Protein AF-A0A1B6CU77-F1 (afdb_monomer_lite)

Secondary structure (DSSP, 8-state):
--S-HHHHHHHHHHHHHHHHHHHHHHHHHHHHHHHHHHTSTT-TT-SSHHHHHHHHHTS-GGG-HHHHHHHHHHTT--HHHHHHHHHHHHHHHHS-SS--HHHHHHHHHHHHHHHHHHTTTTS---S-------S----------HHHHHHHHHHTT-----HHHHHHHHHHHHIIIIIIHHH---GGGSTTGGGT----HHHHHHHHH--HHHHHHHHHH-THHHH--TT---SSTT---TTS-HHHHHHHHHHHS-SEEEHHHHHHHHHHHH-TTS-TT--TTTS-HHHHHHHHHHHHHHHHTTSEEE-SSSTTEEEE-S-----

InterPro domains:
  IPR020795 Origin recognition complex, subunit 3 [PTHR12748] (2-324)
  IPR040855 Origin recognition complex subunit 3, winged helix C-terminal [PF18137] (213-323)
  IPR045663 Origin recognition complex subunit 3, insertion domain [PF19675] (1-201)

Foldseek 3Di:
DVPDVVVVVVVVVVQVVVLVVLVVLLLLLLVLVLLLQCPFPPSLQDNDSVSVVCCLLVFQLVPDVSNVVSLVRLLVDDLVSVLVSLVVSLVSLVPDPDADPLSVVVSVVSVVLSVVSVCQPVPDPPDDPDDDDDDDDDDDPPDPDPVVVVVVVVVVPPPPQRPNSVSSVVVSCCCVPVRCRPRSHNSVVGPPSVVVDDDPCVVVCCVVVPDVVVVVCCCLQQVCVPVVDPQRDDPDSLDDALPDQLLSNLVSLLQVDDQKAQQVVSLLSSCCRNPVPDDSDDDPVRPDVVSVVSNVVSVVVCVVVVQWADDPPDPRIIGGPDHNDPD

pLDDT: mean 80.78, std 15.44, range [30.97, 97.69]

Sequence (327 aa):
LLSNNSYLKTVVEELISSLHDHLNRFYLLLRLLHVLVETLPHAPLGKQLRELYCEVMGGKIIENPKFKECFKLLNFLAKDELLDNLYKMLAILEDMDDVDEVTTEICGKLKILKDEVENVGLSGKAKHSLSPKKSPMKVNLNVKNRAELKEQLMTRSEKHLSKYEILRENVLKYIIEEIFEPHLIPVTEMPLNEVLLFDNLNTVKKHIVGSPRAALHMALNNPHLYLQCDCCDLSDPGQIMSTMPDICIVYKLHLESGALINMYDWLQSFVTIVSPNEDENIDPRQVDPKIQARFTRAVSELQFLGFVKSSKQKADHVARLTWGGNG

Radius of gyration: 36.5 Å; chains: 1; bounding box: 77×78×95 Å

Organism: NCBI:txid38151

Structure (mmCIF, N/CA/C/O backbone):
data_AF-A0A1B6CU77-F1
#
_entry.id   AF-A0A1B6CU77-F1
#
loop_
_atom_site.group_PDB
_atom_site.id
_atom_site.type_symbol
_atom_site.label_atom_id
_atom_site.label_alt_id
_atom_site.label_comp_id
_atom_site.label_asym_id
_atom_site.label_entity_id
_atom_site.label_seq_id
_atom_site.pdbx_PDB_ins_code
_atom_site.Cartn_x
_atom_site.Cartn_y
_atom_site.Cartn_z
_atom_site.occupancy
_atom_site.B_iso_or_equiv
_atom_site.auth_seq_id
_atom_site.auth_comp_id
_atom_site.auth_asym_id
_atom_site.auth_atom_id
_atom_site.pdbx_PDB_model_num
ATOM 1 N N . LEU A 1 1 ? 17.237 -19.089 24.131 1.00 65.94 1 LEU A N 1
ATOM 2 C CA . LEU A 1 1 ? 16.544 -18.849 22.845 1.00 65.94 1 LEU A CA 1
ATOM 3 C C . LEU A 1 1 ? 17.415 -19.227 21.650 1.00 65.94 1 LEU A C 1
ATOM 5 O O . LEU A 1 1 ? 17.050 -20.157 20.957 1.00 65.94 1 LEU A O 1
ATOM 9 N N . LEU A 1 2 ? 18.577 -18.598 21.441 1.00 78.62 2 LEU A N 1
ATOM 10 C CA . LEU A 1 2 ? 19.373 -18.795 20.212 1.00 78.62 2 LEU A CA 1
ATOM 11 C C . LEU A 1 2 ? 20.117 -20.144 20.097 1.00 78.62 2 LEU A C 1
ATOM 13 O O . LEU A 1 2 ? 20.441 -20.558 18.993 1.00 78.62 2 LEU A O 1
ATOM 17 N N . SER A 1 3 ? 20.407 -20.827 21.211 1.00 85.25 3 SER A N 1
ATOM 18 C CA . SER A 1 3 ? 21.273 -22.028 21.212 1.00 85.25 3 SER A CA 1
ATOM 19 C C . SER A 1 3 ? 20.552 -23.341 21.530 1.00 85.25 3 SER A C 1
ATOM 21 O O . SER A 1 3 ? 21.132 -24.408 21.364 1.00 85.25 3 SER A O 1
ATOM 23 N N . ASN A 1 4 ? 19.312 -23.282 22.026 1.00 90.69 4 ASN A N 1
ATOM 24 C CA . ASN A 1 4 ? 18.557 -24.461 22.447 1.00 90.69 4 ASN A CA 1
ATOM 25 C C . ASN A 1 4 ? 17.183 -24.486 21.768 1.00 90.69 4 ASN A C 1
ATOM 27 O O . ASN A 1 4 ? 16.284 -23.732 22.144 1.00 90.69 4 ASN A O 1
ATOM 31 N N . ASN A 1 5 ? 17.035 -25.386 20.797 1.00 89.44 5 ASN A N 1
ATOM 32 C CA . ASN A 1 5 ? 15.835 -25.506 19.973 1.00 89.44 5 ASN A CA 1
ATOM 33 C C . ASN A 1 5 ? 14.616 -26.025 20.747 1.00 89.44 5 ASN A C 1
ATOM 35 O O . ASN A 1 5 ? 13.499 -25.630 20.423 1.00 89.44 5 ASN A O 1
ATOM 39 N N . SER A 1 6 ? 14.791 -26.877 21.766 1.00 89.69 6 SER A N 1
ATOM 40 C CA . SER A 1 6 ? 13.645 -27.380 22.540 1.00 89.69 6 SER A CA 1
ATOM 41 C C . SER A 1 6 ? 13.022 -26.273 23.386 1.00 89.69 6 SER A C 1
ATOM 43 O O . SER A 1 6 ? 11.805 -26.128 23.394 1.00 89.69 6 SER A O 1
ATOM 45 N N . TYR A 1 7 ? 13.859 -25.435 24.003 1.00 90.50 7 TYR A N 1
ATOM 46 C CA . TYR A 1 7 ? 13.412 -24.242 24.723 1.00 90.50 7 TYR A CA 1
ATOM 47 C C . TYR A 1 7 ? 12.821 -23.178 23.787 1.00 90.50 7 TYR A C 1
ATOM 49 O O . TYR A 1 7 ? 11.880 -22.483 24.145 1.00 90.50 7 TYR A O 1
ATOM 57 N N . LEU A 1 8 ? 13.360 -23.028 22.572 1.00 91.19 8 LEU A N 1
ATOM 58 C CA . LEU A 1 8 ? 12.769 -22.125 21.585 1.00 91.19 8 LEU A CA 1
ATOM 59 C C . LEU A 1 8 ? 11.354 -22.573 21.202 1.00 91.19 8 LEU A C 1
ATOM 61 O O . LEU A 1 8 ? 10.466 -21.735 21.115 1.00 91.19 8 LEU A O 1
ATOM 65 N N . LYS A 1 9 ? 11.137 -23.879 21.008 1.00 90.69 9 LYS A N 1
ATOM 66 C CA . LYS A 1 9 ? 9.827 -24.416 20.629 1.00 90.69 9 LYS A CA 1
ATOM 67 C C . LYS A 1 9 ? 8.748 -24.094 21.666 1.00 90.69 9 LYS A C 1
ATOM 69 O O . LYS A 1 9 ? 7.685 -23.629 21.277 1.00 90.69 9 LYS A O 1
ATOM 74 N N . THR A 1 10 ? 9.038 -24.273 22.956 1.00 92.50 10 THR A N 1
ATOM 75 C CA . THR A 1 10 ? 8.077 -23.952 24.026 1.00 92.50 10 THR A CA 1
ATOM 76 C C . THR A 1 10 ? 7.747 -22.462 24.058 1.00 92.50 10 THR A C 1
ATOM 78 O O . THR A 1 10 ? 6.583 -22.094 24.139 1.00 92.50 10 THR A O 1
ATOM 81 N N . VAL A 1 11 ? 8.753 -21.593 23.900 1.00 91.19 11 VAL A N 1
ATOM 82 C CA . VAL A 1 11 ? 8.524 -20.138 23.857 1.00 91.19 11 VAL A CA 1
ATOM 83 C C . VAL A 1 11 ? 7.723 -19.732 22.617 1.00 91.19 11 VAL A C 1
ATOM 85 O O . VAL A 1 11 ? 6.864 -18.865 22.699 1.00 91.19 11 VAL A O 1
ATOM 88 N N . VAL A 1 12 ? 7.966 -20.353 21.461 1.00 91.31 12 VAL A N 1
ATOM 89 C CA . VAL A 1 12 ? 7.187 -20.082 20.242 1.00 91.31 12 VAL A CA 1
ATOM 90 C C . VAL A 1 12 ? 5.721 -20.494 20.418 1.00 91.31 12 VAL A C 1
ATOM 92 O O . VAL A 1 12 ? 4.846 -19.745 20.001 1.00 91.31 12 VAL A O 1
ATOM 95 N N . GLU A 1 13 ? 5.433 -21.628 21.062 1.00 91.44 13 GLU A N 1
ATOM 96 C CA . GLU A 1 13 ? 4.056 -22.054 21.371 1.00 91.44 13 GLU A CA 1
ATOM 97 C C . GLU A 1 13 ? 3.330 -21.052 22.293 1.00 91.44 13 GLU A C 1
ATOM 99 O O . GLU A 1 13 ? 2.172 -20.706 22.038 1.00 91.44 13 GLU A O 1
ATOM 104 N N . GLU A 1 14 ? 4.020 -20.518 23.307 1.00 91.75 14 GLU A N 1
ATOM 105 C CA . GLU A 1 14 ? 3.488 -19.465 24.187 1.00 91.75 14 GLU A CA 1
ATOM 106 C C . GLU A 1 14 ? 3.237 -18.150 23.430 1.00 91.75 14 GLU A C 1
ATOM 108 O O . GLU A 1 14 ? 2.169 -17.547 23.555 1.00 91.75 14 GLU A O 1
ATOM 113 N N . LEU A 1 15 ? 4.192 -17.715 22.600 1.00 91.44 15 LEU A N 1
ATOM 114 C CA . LEU A 1 15 ? 4.074 -16.480 21.818 1.00 91.44 15 LEU A CA 1
ATOM 115 C C . LEU A 1 15 ? 2.971 -16.565 20.758 1.00 91.44 15 LEU A C 1
ATOM 117 O O . LEU A 1 15 ? 2.254 -15.589 20.553 1.00 91.44 15 LEU A O 1
ATOM 121 N N . ILE A 1 16 ? 2.810 -17.717 20.101 1.00 90.31 16 ILE A N 1
ATOM 122 C CA . ILE A 1 16 ? 1.752 -17.927 19.108 1.00 90.31 16 ILE A CA 1
ATOM 123 C C . ILE A 1 16 ? 0.378 -17.918 19.778 1.00 90.31 16 ILE A C 1
ATOM 125 O O . ILE A 1 16 ? -0.532 -17.292 19.239 1.00 90.31 16 ILE A O 1
ATOM 129 N N . SER A 1 17 ? 0.216 -18.570 20.932 1.00 89.69 17 SER A N 1
ATOM 130 C CA . SER A 1 17 ? -1.052 -18.526 21.678 1.00 89.69 17 SER A CA 1
ATOM 131 C C . SER A 1 17 ? -1.405 -17.083 22.057 1.00 89.69 17 SER A C 1
ATOM 133 O O . SER A 1 17 ? -2.459 -16.588 21.673 1.00 89.69 17 SER A O 1
ATOM 135 N N . SER A 1 18 ? -0.449 -16.350 22.643 1.00 89.25 18 SER A N 1
ATOM 136 C CA . SER A 1 18 ? -0.608 -14.928 22.987 1.00 89.25 18 SER A CA 1
ATOM 137 C C . SER A 1 18 ? -0.958 -14.044 21.778 1.00 89.25 18 SER A C 1
ATOM 139 O O . SER A 1 18 ? -1.770 -13.122 21.883 1.00 89.25 18 SER A O 1
ATOM 141 N N . LEU A 1 19 ? -0.387 -14.334 20.604 1.00 89.44 19 LEU A N 1
ATOM 142 C CA . LEU A 1 19 ? -0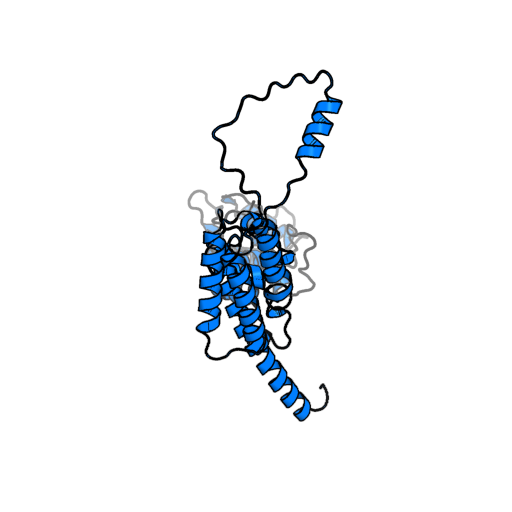.697 -13.628 19.361 1.00 89.44 19 LEU A CA 1
ATOM 143 C C . LEU A 1 19 ? -2.138 -13.884 18.886 1.00 89.44 19 LEU A C 1
ATOM 145 O O . LEU A 1 19 ? -2.797 -12.946 18.436 1.00 89.44 19 LEU A O 1
ATOM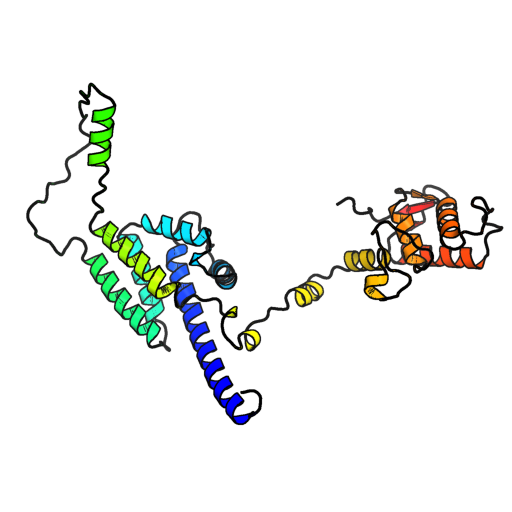 149 N N . HIS A 1 20 ? -2.637 -15.118 18.990 1.00 88.62 20 HIS A N 1
ATOM 150 C CA . HIS A 1 20 ? -4.027 -15.442 18.645 1.00 88.62 20 HIS A CA 1
ATOM 151 C C . HIS A 1 20 ? -5.013 -14.772 19.609 1.00 88.62 20 HIS A C 1
ATOM 153 O O . HIS A 1 20 ? -5.981 -14.161 19.153 1.00 88.62 20 HIS A O 1
ATOM 159 N N . ASP A 1 21 ? -4.724 -14.790 20.911 1.00 87.12 21 ASP A N 1
ATOM 160 C CA . ASP A 1 21 ? -5.543 -14.120 21.929 1.00 87.12 21 ASP A CA 1
ATOM 161 C C . ASP A 1 21 ? -5.564 -12.600 21.699 1.00 87.12 21 ASP A C 1
ATOM 163 O O . ASP A 1 21 ? -6.602 -11.939 21.767 1.00 87.12 21 ASP A O 1
ATOM 167 N N . HIS A 1 22 ? -4.413 -12.010 21.351 1.00 87.88 22 HIS A N 1
ATOM 168 C CA . HIS A 1 22 ? -4.340 -10.601 20.954 1.00 87.88 22 HIS A CA 1
ATOM 169 C C . HIS A 1 22 ? -5.155 -10.306 19.696 1.00 87.88 22 HIS A C 1
ATOM 171 O O . HIS A 1 22 ? -5.864 -9.306 19.663 1.00 87.88 22 HIS A O 1
ATOM 177 N N . LEU A 1 23 ? -5.114 -11.165 18.675 1.00 88.12 23 LEU A N 1
ATOM 178 C CA . LEU A 1 23 ? -5.907 -10.987 17.456 1.00 88.12 23 LEU A CA 1
ATOM 179 C C . LEU A 1 23 ? -7.413 -11.048 17.721 1.00 88.12 23 LEU A C 1
ATOM 181 O O . LEU A 1 23 ? -8.157 -10.200 17.223 1.00 88.12 23 LEU A O 1
ATOM 185 N N . ASN A 1 24 ? -7.866 -12.009 18.525 1.00 86.38 24 ASN A N 1
ATOM 186 C CA . ASN A 1 24 ? -9.273 -12.131 18.903 1.00 86.38 24 ASN A CA 1
ATOM 187 C C . ASN A 1 24 ? -9.750 -10.880 19.652 1.00 86.38 24 ASN A C 1
ATOM 189 O O . ASN A 1 24 ? -10.761 -10.276 19.273 1.00 86.38 24 ASN A O 1
ATOM 193 N N . ARG A 1 25 ? -8.969 -10.420 20.639 1.00 86.50 25 ARG A N 1
ATOM 194 C CA . ARG A 1 25 ? -9.227 -9.158 21.349 1.00 86.50 25 ARG A CA 1
ATOM 195 C C . ARG A 1 25 ? -9.206 -7.957 20.412 1.00 86.50 25 ARG A C 1
ATOM 197 O O . ARG A 1 25 ? -10.099 -7.119 20.475 1.00 86.50 25 ARG A O 1
ATOM 204 N N . PHE A 1 26 ? -8.245 -7.884 19.502 1.00 88.62 26 PHE A N 1
ATOM 205 C CA . PHE A 1 26 ? -8.132 -6.798 18.536 1.00 88.62 26 PHE A CA 1
ATOM 206 C C . PHE A 1 26 ? -9.394 -6.675 17.669 1.00 88.62 26 PHE A C 1
ATOM 208 O O . PHE A 1 26 ? -9.952 -5.584 17.542 1.00 88.62 26 PHE A O 1
ATOM 215 N N . TYR A 1 27 ? -9.900 -7.781 17.112 1.00 88.19 27 TYR A N 1
ATOM 216 C CA . TYR A 1 27 ? -11.124 -7.761 16.302 1.00 88.19 27 TYR A CA 1
ATOM 217 C C . TYR A 1 27 ? -12.373 -7.417 17.115 1.00 88.19 27 TYR A C 1
ATOM 219 O O . TYR A 1 27 ? -13.243 -6.698 16.617 1.00 88.19 27 TYR A O 1
ATOM 227 N N . LEU A 1 28 ? -12.460 -7.895 18.357 1.00 86.81 28 LEU A N 1
ATOM 228 C CA . LEU A 1 28 ? -13.530 -7.537 19.285 1.00 86.81 28 LEU A CA 1
ATOM 229 C C . LEU A 1 28 ? -13.545 -6.023 19.538 1.00 86.81 28 LEU A C 1
ATOM 231 O O . LEU A 1 28 ? -14.555 -5.358 19.314 1.00 86.81 28 LEU A O 1
ATOM 235 N N . LEU A 1 29 ? -12.406 -5.460 19.934 1.00 87.12 29 LEU A N 1
ATOM 236 C CA . LEU A 1 29 ? -12.266 -4.035 20.225 1.00 87.12 29 LEU A CA 1
ATOM 237 C C . LEU A 1 29 ? -12.485 -3.160 18.991 1.00 87.12 29 LEU A C 1
ATOM 239 O O . LEU A 1 29 ? -13.060 -2.078 19.097 1.00 87.12 29 LEU A O 1
ATOM 243 N N . LEU A 1 30 ? -12.103 -3.642 17.809 1.00 89.06 30 LEU A N 1
ATOM 244 C CA . LEU A 1 30 ? -12.392 -2.961 16.554 1.00 89.06 30 LEU A CA 1
ATOM 245 C C . LEU A 1 30 ? -13.902 -2.882 16.279 1.00 89.06 30 LEU A C 1
ATOM 247 O O . LEU A 1 30 ? -14.382 -1.847 15.816 1.00 89.06 30 LEU A O 1
ATOM 251 N N . ARG A 1 31 ? -14.667 -3.939 16.591 1.00 88.12 31 ARG A N 1
ATOM 252 C CA . ARG A 1 31 ? -16.139 -3.911 16.506 1.00 88.12 31 ARG A CA 1
ATOM 253 C C . ARG A 1 31 ? -16.737 -2.935 17.516 1.00 88.12 31 ARG A C 1
ATOM 255 O O . ARG A 1 31 ? -17.637 -2.180 17.161 1.00 88.12 31 ARG A O 1
ATOM 262 N N . LEU A 1 32 ? -16.207 -2.894 18.739 1.00 87.06 32 LEU A N 1
ATOM 263 C CA . LEU A 1 32 ? -16.629 -1.921 19.752 1.00 87.06 32 LEU A CA 1
ATOM 264 C C . LEU A 1 32 ? -16.375 -0.477 19.299 1.00 87.06 32 LEU A C 1
ATOM 266 O O . LEU A 1 32 ? -17.247 0.381 19.431 1.00 87.06 32 LEU A O 1
ATOM 270 N N . LEU A 1 33 ? -15.201 -0.208 18.722 1.00 87.75 33 LEU A N 1
ATOM 271 C CA . LEU A 1 33 ? -14.878 1.100 18.159 1.00 87.75 33 LEU A CA 1
ATOM 272 C C . LEU A 1 33 ? -15.806 1.452 16.989 1.00 87.75 33 LEU A C 1
ATOM 274 O O . LEU A 1 33 ? -16.246 2.595 16.879 1.00 87.75 33 LEU A O 1
ATOM 278 N N . HIS A 1 34 ? -16.136 0.479 16.136 1.00 89.62 34 HIS A N 1
ATOM 279 C CA . HIS A 1 34 ? -17.058 0.679 15.018 1.00 89.62 34 HIS A CA 1
ATOM 280 C C . HIS A 1 34 ? -18.452 1.107 15.490 1.00 89.62 34 HIS A C 1
ATOM 282 O O . HIS A 1 34 ? -18.962 2.092 14.965 1.00 89.62 34 HIS A O 1
ATOM 288 N N . VAL A 1 35 ? -19.005 0.491 16.542 1.00 87.31 35 VAL A N 1
ATOM 289 C CA . VAL A 1 35 ? -20.294 0.906 17.140 1.00 87.31 35 VAL A CA 1
ATOM 290 C C . VAL A 1 35 ? -20.278 2.374 17.575 1.00 87.31 35 VAL A C 1
ATOM 292 O O . VAL A 1 35 ? -21.235 3.109 17.324 1.00 87.31 35 VAL A O 1
ATOM 295 N N . LEU A 1 36 ? -19.185 2.826 18.197 1.00 83.62 36 LEU A N 1
ATOM 296 C CA . LEU A 1 36 ? -19.053 4.214 18.648 1.00 83.62 36 LEU A CA 1
ATOM 297 C C . LEU A 1 36 ? -18.917 5.203 17.486 1.00 83.62 36 LEU A C 1
ATOM 299 O O . LEU A 1 36 ? -19.397 6.330 17.577 1.00 83.62 36 LEU A O 1
ATOM 303 N N . VAL A 1 37 ? -18.242 4.810 16.407 1.00 85.69 37 VAL A N 1
ATOM 304 C CA . VAL A 1 37 ? -17.885 5.710 15.301 1.00 85.69 37 VAL A CA 1
ATOM 305 C C . VAL A 1 37 ? -18.938 5.727 14.190 1.00 85.69 37 VAL A C 1
ATOM 307 O O . VAL A 1 37 ? -19.109 6.756 13.539 1.00 85.69 37 VAL A O 1
ATOM 310 N N . GLU A 1 38 ? -19.672 4.635 13.971 1.00 84.00 38 GLU A N 1
ATOM 311 C CA . GLU A 1 38 ? -20.644 4.502 12.876 1.00 84.00 38 GLU A CA 1
ATOM 312 C C . GLU A 1 38 ? -21.767 5.547 12.949 1.00 84.00 38 GLU A C 1
ATOM 314 O O . GLU A 1 38 ? -22.227 6.051 11.922 1.00 84.00 38 GLU A O 1
ATOM 319 N N . THR A 1 39 ? -22.180 5.901 14.165 1.00 78.75 39 THR A N 1
ATOM 320 C CA . THR A 1 39 ? -23.264 6.859 14.424 1.00 78.75 39 THR A CA 1
ATOM 321 C C . THR A 1 39 ? -22.819 8.321 14.316 1.00 78.75 39 THR A C 1
ATOM 323 O O . THR A 1 39 ? -23.662 9.221 14.308 1.00 78.75 39 THR A O 1
ATOM 326 N N . LEU A 1 40 ? -21.512 8.587 14.190 1.00 82.19 40 LEU A N 1
ATOM 327 C CA . LEU A 1 40 ? -20.976 9.945 14.175 1.00 82.19 40 LEU A CA 1
ATOM 328 C C . LEU A 1 40 ? -21.190 10.656 12.826 1.00 82.19 40 LEU A C 1
ATOM 330 O O . LEU A 1 40 ? -21.008 10.070 11.751 1.00 82.19 40 LEU A O 1
ATOM 334 N N . PRO A 1 41 ? -21.494 11.968 12.849 1.00 74.81 41 PRO A N 1
ATOM 335 C CA . PRO A 1 41 ? -21.569 12.765 11.633 1.00 74.81 41 PRO A CA 1
ATOM 336 C C . PRO A 1 41 ? -20.191 12.841 10.961 1.00 74.81 41 PRO A C 1
ATOM 338 O O . PRO A 1 41 ? -19.161 12.920 11.625 1.00 74.81 41 PRO A O 1
ATOM 341 N N . HIS A 1 42 ? -20.174 12.825 9.627 1.00 74.75 42 HIS A N 1
ATOM 342 C CA . HIS A 1 42 ? -18.970 12.870 8.776 1.00 74.75 42 HIS A CA 1
ATOM 343 C C . HIS A 1 42 ? -18.002 11.676 8.859 1.00 74.75 42 HIS A C 1
ATOM 345 O O . HIS A 1 42 ? -17.129 11.598 8.000 1.00 74.75 42 HIS A O 1
ATOM 351 N N . ALA A 1 43 ? -18.188 10.734 9.794 1.00 79.06 43 ALA A N 1
ATOM 352 C CA . ALA A 1 43 ? -17.431 9.481 9.922 1.00 79.06 43 ALA A CA 1
ATOM 353 C C . ALA A 1 43 ? -15.912 9.620 9.629 1.00 79.06 43 ALA A C 1
ATOM 355 O O . ALA A 1 43 ? -15.422 9.038 8.658 1.00 79.06 43 ALA A O 1
ATOM 356 N N . PRO A 1 44 ? -15.144 10.388 10.434 1.00 78.25 44 PRO A N 1
ATOM 357 C CA . PRO A 1 44 ? -13.762 10.735 10.086 1.00 78.25 44 PRO A CA 1
ATOM 358 C C . PRO A 1 44 ? -12.795 9.538 10.060 1.00 78.25 44 PRO A C 1
ATOM 360 O O . PRO A 1 44 ? -11.792 9.586 9.351 1.00 78.25 44 PRO A O 1
ATOM 363 N N . LEU A 1 45 ? -13.104 8.456 10.784 1.00 80.06 45 LEU A N 1
ATOM 364 C CA . LEU A 1 45 ? -12.376 7.174 10.761 1.00 80.06 45 LEU A CA 1
ATOM 365 C C . LEU A 1 45 ? -12.930 6.163 9.737 1.00 80.06 45 LEU A C 1
ATOM 367 O O . LEU A 1 45 ? -12.422 5.048 9.635 1.00 80.06 45 LEU A O 1
ATOM 371 N N . GLY A 1 46 ? -13.953 6.548 8.975 1.00 81.25 46 GLY A N 1
ATOM 372 C CA . GLY A 1 46 ? -14.655 5.673 8.044 1.00 81.25 46 GLY A CA 1
ATOM 373 C C . GLY A 1 46 ? -15.965 5.118 8.601 1.00 81.25 46 GLY A C 1
ATOM 374 O O . GLY A 1 46 ? -16.237 5.162 9.800 1.00 81.25 46 GLY A O 1
ATOM 375 N N . LYS A 1 47 ? -16.808 4.613 7.697 1.00 81.88 47 LYS A N 1
ATOM 376 C CA . LYS A 1 47 ? -18.097 3.978 8.032 1.00 81.88 47 LYS A CA 1
ATOM 377 C C . LYS A 1 47 ? -17.990 2.464 8.110 1.00 81.88 47 LYS A C 1
ATOM 379 O O . LYS A 1 47 ? -18.823 1.813 8.731 1.00 81.88 47 LYS A O 1
ATOM 384 N N . GLN A 1 48 ? -17.011 1.896 7.415 1.00 88.00 48 GLN A N 1
ATOM 385 C CA . GLN A 1 48 ? -16.885 0.455 7.262 1.00 88.00 48 GLN A CA 1
ATOM 386 C C . GLN A 1 48 ? -15.801 -0.088 8.182 1.00 88.00 48 GLN A C 1
ATOM 388 O O . GLN A 1 48 ? -14.735 0.508 8.305 1.00 88.00 48 GLN A O 1
ATOM 393 N N . LEU A 1 49 ? -16.021 -1.285 8.732 1.00 87.62 49 LEU A N 1
ATOM 394 C CA . LEU A 1 49 ? -15.058 -1.957 9.610 1.00 87.62 49 LEU A CA 1
ATOM 395 C C . LEU A 1 49 ? -13.654 -2.073 8.984 1.00 87.62 49 LEU A C 1
ATOM 397 O O . LEU A 1 49 ? -12.656 -1.956 9.685 1.00 87.62 49 LEU A O 1
ATOM 401 N N . ARG A 1 50 ? -13.566 -2.247 7.656 1.00 90.06 50 ARG A N 1
ATOM 402 C CA . ARG A 1 50 ? -12.285 -2.315 6.929 1.00 90.06 50 ARG A CA 1
ATOM 403 C C . ARG A 1 50 ? -11.501 -1.000 6.933 1.00 90.06 50 ARG A C 1
ATOM 405 O O . ARG A 1 50 ? -10.280 -1.033 6.919 1.00 90.06 50 ARG A O 1
ATOM 412 N N . GLU A 1 51 ? -12.191 0.138 6.929 1.00 89.38 51 GLU A N 1
ATOM 413 C CA . GLU A 1 51 ? -11.553 1.460 6.944 1.00 89.38 51 GLU A CA 1
ATOM 414 C C . GLU A 1 51 ? -10.942 1.703 8.322 1.00 89.38 51 GLU A C 1
ATOM 416 O O . GLU A 1 51 ? -9.765 2.044 8.415 1.00 89.38 51 GLU A O 1
ATOM 421 N N . LEU A 1 52 ? -11.701 1.385 9.380 1.00 87.94 52 LEU A N 1
ATOM 422 C CA . LEU A 1 52 ? -11.187 1.399 10.745 1.00 87.94 52 LEU A CA 1
ATOM 423 C C . LEU A 1 52 ? -10.009 0.432 10.890 1.00 87.94 52 LEU A C 1
ATOM 425 O O . LEU A 1 52 ? -8.978 0.827 11.414 1.00 87.94 52 LEU A O 1
ATOM 429 N N . TYR A 1 53 ? -10.117 -0.799 10.378 1.00 90.12 53 TYR A N 1
ATOM 430 C CA . TYR A 1 53 ? -9.018 -1.770 10.416 1.00 90.12 53 TYR A CA 1
ATOM 431 C C . TYR A 1 53 ? -7.724 -1.190 9.828 1.00 90.12 53 TYR A C 1
ATOM 433 O O . TYR A 1 53 ? -6.673 -1.289 10.453 1.00 90.12 53 TYR A O 1
ATOM 441 N N . CYS A 1 54 ? -7.793 -0.548 8.658 1.00 88.00 54 CYS A N 1
ATOM 442 C CA . CYS A 1 54 ? -6.627 0.075 8.031 1.00 88.00 54 CYS A CA 1
ATOM 443 C C . CYS A 1 54 ? -6.047 1.229 8.863 1.00 88.00 54 CYS A C 1
ATOM 445 O O . CYS A 1 54 ? -4.829 1.335 8.976 1.00 88.00 54 CYS A O 1
ATOM 447 N N . GLU A 1 55 ? -6.894 2.079 9.447 1.00 86.62 55 GLU A N 1
ATOM 448 C CA . GLU A 1 55 ? -6.448 3.205 10.280 1.00 86.62 55 GLU A CA 1
ATOM 449 C C . GLU A 1 55 ? -5.823 2.734 11.602 1.00 86.62 55 GLU A C 1
ATOM 451 O O . GLU A 1 55 ? -4.825 3.303 12.037 1.00 86.62 55 GLU A O 1
ATOM 456 N N . VAL A 1 56 ? -6.372 1.679 12.215 1.00 87.00 56 VAL A N 1
ATOM 457 C CA . VAL A 1 56 ? -5.835 1.077 13.444 1.00 87.00 56 VAL A CA 1
ATOM 458 C C . VAL A 1 56 ? -4.531 0.324 13.177 1.00 87.00 56 VAL A C 1
ATOM 460 O O . VAL A 1 56 ? -3.582 0.448 13.939 1.00 87.00 56 VAL A O 1
ATOM 463 N N . MET A 1 57 ? -4.451 -0.447 12.091 1.00 86.19 57 MET A N 1
ATOM 464 C CA . MET A 1 57 ? -3.218 -1.162 11.733 1.00 86.19 57 MET A CA 1
ATOM 465 C C . MET A 1 57 ? -2.102 -0.212 11.283 1.00 86.19 57 MET A C 1
ATOM 467 O O . MET A 1 57 ? -0.931 -0.565 11.373 1.00 86.19 57 MET A O 1
ATOM 471 N N . GLY A 1 58 ? -2.449 0.986 10.801 1.00 82.25 58 GLY A N 1
ATOM 472 C CA . GLY A 1 58 ? -1.492 1.994 10.344 1.00 82.25 58 GLY A CA 1
ATOM 473 C C . GLY A 1 58 ? -0.703 2.687 11.459 1.00 82.25 58 GLY A C 1
ATOM 474 O O . GLY A 1 58 ? 0.290 3.350 11.163 1.00 82.25 58 GLY A O 1
ATOM 475 N N . GLY A 1 59 ? -1.115 2.555 12.724 1.00 81.56 59 GLY A N 1
ATOM 476 C CA . GLY A 1 59 ? -0.389 3.108 13.864 1.00 81.56 59 GLY A CA 1
ATOM 477 C C . GLY A 1 59 ? -1.257 3.308 15.102 1.00 81.56 59 GLY A C 1
ATOM 478 O O . GLY A 1 59 ? -2.426 2.929 15.149 1.00 81.56 59 GLY A O 1
ATOM 479 N N . LYS A 1 60 ? -0.685 3.944 16.129 1.00 81.31 60 LYS A N 1
ATOM 480 C CA . LYS A 1 60 ? -1.388 4.199 17.390 1.00 81.31 60 LYS A CA 1
ATOM 481 C C . LYS A 1 60 ? -2.583 5.120 17.179 1.00 81.31 60 LYS A C 1
ATOM 483 O O . LYS A 1 60 ? -2.457 6.274 16.768 1.00 81.31 60 LYS A O 1
ATOM 488 N N . ILE A 1 61 ? -3.754 4.625 17.550 1.00 79.88 61 ILE A N 1
ATOM 489 C CA . ILE A 1 61 ? -5.031 5.304 17.327 1.00 79.88 61 ILE A CA 1
ATOM 490 C C . ILE A 1 61 ? -5.104 6.664 18.028 1.00 79.88 61 ILE A C 1
ATOM 492 O O . ILE A 1 61 ? -5.637 7.619 17.471 1.00 79.88 61 ILE A O 1
ATOM 496 N N . ILE A 1 62 ? -4.546 6.778 19.234 1.00 77.75 62 ILE A N 1
ATOM 497 C CA . ILE A 1 62 ? -4.609 8.006 20.044 1.00 77.75 62 ILE A CA 1
ATOM 498 C C . ILE A 1 62 ? -3.839 9.149 19.384 1.00 77.75 62 ILE A C 1
ATOM 500 O O . ILE A 1 62 ? -4.197 10.319 19.533 1.00 77.75 62 ILE A O 1
ATOM 504 N N . GLU A 1 63 ? -2.790 8.830 18.630 1.00 81.62 63 GLU A N 1
ATOM 505 C CA . GLU A 1 63 ? -2.005 9.816 17.894 1.00 81.62 63 GLU A CA 1
ATOM 506 C C . GLU A 1 63 ? -2.739 10.291 16.633 1.00 81.62 63 GLU A C 1
ATOM 508 O O . GLU A 1 63 ? -2.519 11.419 16.183 1.00 81.62 63 GLU A O 1
ATOM 513 N N . ASN A 1 64 ? -3.675 9.487 16.114 1.00 84.06 64 ASN A N 1
ATOM 514 C CA . ASN A 1 64 ? -4.412 9.790 14.897 1.00 84.06 64 ASN A CA 1
ATOM 515 C C . ASN A 1 64 ? -5.343 11.008 15.103 1.00 84.06 64 ASN A C 1
ATOM 517 O O . ASN A 1 64 ? -6.245 10.987 15.952 1.00 84.06 64 ASN A O 1
ATOM 521 N N . PRO A 1 65 ? -5.186 12.092 14.316 1.00 84.62 65 PRO A N 1
ATOM 522 C CA . PRO A 1 65 ? -6.030 13.279 14.441 1.00 84.62 65 PRO A CA 1
ATOM 523 C C . PRO A 1 65 ? -7.514 12.983 14.184 1.00 84.62 65 PRO A C 1
ATOM 525 O O . PRO A 1 65 ? -8.367 13.589 14.835 1.00 84.62 65 PRO A O 1
ATOM 528 N N . LYS A 1 66 ? -7.824 12.017 13.306 1.00 85.19 66 LYS A N 1
ATOM 529 C CA . LYS A 1 66 ? -9.200 11.593 12.994 1.00 85.19 66 LYS A CA 1
ATOM 530 C C . LYS A 1 66 ? -9.893 10.979 14.210 1.00 85.19 66 LYS A C 1
ATOM 532 O O . LYS A 1 66 ? -11.077 11.218 14.441 1.00 85.19 66 LYS A O 1
ATOM 537 N N . PHE A 1 67 ? -9.151 10.229 15.025 1.00 85.12 67 PHE A N 1
ATOM 538 C CA . PHE A 1 67 ? -9.670 9.655 16.265 1.00 85.12 67 PHE A CA 1
ATOM 539 C C . PHE A 1 67 ? -9.960 10.734 17.308 1.00 85.12 67 PHE A C 1
ATOM 541 O O . PHE A 1 67 ? -11.038 10.748 17.900 1.00 85.12 67 PHE A O 1
ATOM 548 N N . LYS A 1 68 ? -9.056 11.709 17.473 1.00 84.75 68 LYS A N 1
ATOM 549 C CA . LYS A 1 68 ? -9.294 12.855 18.369 1.00 84.75 68 LYS A CA 1
ATOM 550 C C . LYS A 1 68 ? -10.527 13.657 17.957 1.00 84.75 68 LYS A C 1
ATOM 552 O O . LYS A 1 68 ? -11.226 14.183 18.818 1.00 84.75 68 LYS A O 1
ATOM 557 N N . GLU A 1 69 ? -10.793 13.775 16.659 1.00 85.69 69 GLU A N 1
ATOM 558 C CA . GLU A 1 69 ? -12.016 14.397 16.154 1.00 85.69 69 GLU A CA 1
ATOM 559 C C . GLU A 1 69 ? -13.261 13.566 16.490 1.00 85.69 69 GLU A C 1
ATOM 561 O O . GLU A 1 69 ? -14.205 14.119 17.053 1.00 85.69 69 GLU A O 1
ATOM 566 N N . CYS A 1 70 ? -13.236 12.246 16.265 1.00 84.69 70 CYS A N 1
ATOM 567 C CA . CYS A 1 70 ? -14.330 11.348 16.661 1.00 84.69 70 CYS A CA 1
ATOM 568 C C . CYS A 1 70 ? -14.671 11.505 18.148 1.00 84.69 70 CYS A C 1
ATOM 570 O O . CYS A 1 70 ? -15.824 11.728 18.499 1.00 84.69 70 CYS A O 1
ATOM 572 N N . PHE A 1 71 ? -13.668 11.476 19.027 1.00 83.06 71 PHE A N 1
ATOM 573 C CA . PHE A 1 71 ? -13.888 11.580 20.472 1.00 83.06 71 PHE A CA 1
ATOM 574 C C . PHE A 1 71 ? -14.343 12.967 20.932 1.00 83.06 71 PHE A C 1
ATOM 576 O O . PHE A 1 71 ? -15.103 13.085 21.893 1.00 83.06 71 PHE A O 1
ATOM 583 N N . LYS A 1 72 ? -13.973 14.028 20.207 1.00 84.94 72 LYS A N 1
ATOM 584 C CA . LYS A 1 72 ? -14.582 15.350 20.410 1.00 84.94 72 LYS A CA 1
ATOM 585 C C . LYS A 1 72 ? -16.062 15.354 20.037 1.00 84.94 72 LYS A C 1
ATOM 587 O O . LYS A 1 72 ? -16.828 16.012 20.727 1.00 84.94 72 LYS A O 1
ATOM 592 N N . LEU A 1 73 ? -16.467 14.636 18.990 1.00 84.19 73 LEU A N 1
ATOM 593 C CA . LEU A 1 73 ? -17.877 14.510 18.608 1.00 84.19 73 LEU A CA 1
ATOM 594 C C . LEU A 1 73 ? -18.658 13.632 19.600 1.00 84.19 73 LEU A C 1
ATOM 596 O O . LEU A 1 73 ? -19.781 13.982 19.956 1.00 84.19 73 LEU A O 1
ATOM 600 N N . LEU A 1 74 ? -18.042 12.567 20.128 1.00 83.44 74 LEU A N 1
ATOM 601 C CA . LEU A 1 74 ? -18.632 11.719 21.174 1.00 83.44 74 LEU A CA 1
ATOM 602 C C . LEU A 1 74 ? -18.945 12.507 22.458 1.00 83.44 74 LEU A C 1
ATOM 604 O O . LEU A 1 74 ? -19.948 12.246 23.121 1.00 83.44 74 LEU A O 1
ATOM 608 N N . ASN A 1 75 ? -18.159 13.543 22.762 1.00 83.06 75 ASN A N 1
ATOM 609 C CA . ASN A 1 75 ? -18.443 14.482 23.851 1.00 83.06 75 ASN A CA 1
ATOM 610 C C . ASN A 1 75 ? -19.717 15.320 23.652 1.00 83.06 75 ASN A C 1
ATOM 612 O O . ASN A 1 75 ? -20.071 16.081 24.546 1.00 83.06 75 ASN A O 1
ATOM 616 N N . PHE A 1 76 ? -20.427 15.210 22.530 1.00 84.62 76 PHE A N 1
ATOM 617 C CA . PHE A 1 76 ? -21.720 15.869 22.322 1.00 84.62 76 PHE A CA 1
ATOM 618 C C . PHE A 1 76 ? -22.903 14.894 22.289 1.00 84.62 76 PHE A C 1
ATOM 620 O O . PHE A 1 76 ? -24.037 15.352 22.159 1.00 84.62 76 PHE A O 1
ATOM 627 N N . LEU A 1 77 ? -22.671 13.588 22.475 1.00 82.06 77 LEU A N 1
ATOM 628 C CA . LEU A 1 77 ? -23.728 12.574 22.447 1.00 82.06 77 LEU A CA 1
ATOM 629 C C . LEU A 1 77 ? -24.794 12.798 23.526 1.00 82.06 77 LEU A C 1
ATOM 631 O O . LEU A 1 77 ? -24.486 13.116 24.691 1.00 82.06 77 LEU A O 1
ATOM 635 N N . ALA A 1 78 ? -26.049 12.577 23.130 1.00 84.06 78 ALA A N 1
ATOM 636 C CA . ALA A 1 78 ? -27.192 12.554 24.032 1.00 84.06 78 ALA A CA 1
ATOM 637 C C . ALA A 1 78 ? -27.186 11.290 24.909 1.00 84.06 78 ALA A C 1
ATOM 639 O O . ALA A 1 78 ? -26.539 10.295 24.587 1.00 84.06 78 ALA A O 1
ATOM 640 N N . LYS A 1 79 ? -27.924 11.324 26.027 1.00 81.38 79 LYS A N 1
ATOM 641 C CA . LYS A 1 79 ? -28.003 10.196 26.973 1.00 81.38 79 LYS A CA 1
ATOM 642 C C . LYS A 1 79 ? -28.508 8.919 26.304 1.00 81.38 79 LYS A C 1
ATOM 644 O O . LYS A 1 79 ? -27.913 7.866 26.494 1.00 81.38 79 LYS A O 1
ATOM 649 N N . ASP A 1 80 ? -29.578 9.030 25.523 1.00 83.38 80 ASP A N 1
ATOM 650 C CA . ASP A 1 80 ? -30.218 7.875 24.888 1.00 83.38 80 ASP A CA 1
ATOM 651 C C . ASP A 1 80 ? -29.305 7.239 23.828 1.00 83.38 80 ASP A C 1
ATOM 653 O O . ASP A 1 80 ? -29.219 6.019 23.744 1.00 83.38 80 ASP A O 1
ATOM 657 N N . GLU A 1 81 ? -28.551 8.056 23.085 1.00 84.69 81 GLU A N 1
ATOM 658 C CA . GLU A 1 81 ? -27.572 7.592 22.091 1.00 84.69 81 GLU A CA 1
ATOM 659 C C . GLU A 1 81 ? -26.366 6.913 22.750 1.00 84.69 81 GLU A C 1
ATOM 661 O O . GLU A 1 81 ? -25.907 5.869 22.289 1.00 84.69 81 GLU A O 1
ATOM 666 N N . LEU A 1 82 ? -25.859 7.476 23.854 1.00 84.44 82 LEU A N 1
ATOM 667 C CA . LEU A 1 82 ? -24.773 6.860 24.614 1.00 84.44 82 LEU A CA 1
ATOM 668 C C . LEU A 1 82 ? -25.206 5.510 25.199 1.00 84.44 82 LEU A C 1
ATOM 670 O O . LEU A 1 82 ? -24.439 4.553 25.147 1.00 84.44 82 LEU A O 1
ATOM 674 N N . LEU A 1 83 ? -26.431 5.421 25.724 1.00 83.81 83 LEU A N 1
ATOM 675 C CA . LEU A 1 83 ? -26.980 4.166 26.232 1.00 83.81 83 LEU A CA 1
ATOM 676 C C . LEU A 1 83 ? -27.155 3.132 25.120 1.00 83.81 83 LEU A C 1
ATOM 678 O O . LEU A 1 83 ? -26.729 1.998 25.306 1.00 83.81 83 LEU A O 1
ATOM 682 N N . ASP A 1 84 ? -27.714 3.508 23.968 1.00 85.69 84 ASP A N 1
ATOM 683 C CA . ASP A 1 84 ? -27.852 2.609 22.813 1.00 85.69 84 ASP A CA 1
ATOM 684 C C . ASP A 1 84 ? -26.490 2.059 22.352 1.00 85.69 84 ASP A C 1
ATOM 686 O O . ASP A 1 84 ? -26.340 0.857 22.120 1.00 85.69 84 ASP A O 1
ATOM 690 N N . ASN A 1 85 ? -25.460 2.910 22.319 1.00 85.56 85 ASN A N 1
ATOM 691 C CA . ASN A 1 85 ? -24.094 2.482 22.024 1.00 85.56 85 ASN A CA 1
ATOM 692 C C . ASN A 1 85 ? -23.556 1.502 23.081 1.00 85.56 85 ASN A C 1
ATOM 694 O O . ASN A 1 85 ? -23.010 0.463 22.717 1.00 85.56 85 ASN A O 1
ATOM 698 N N . LEU A 1 86 ? -23.748 1.776 24.376 1.00 84.31 86 LEU A N 1
ATOM 699 C CA . LEU A 1 86 ? -23.331 0.869 25.454 1.00 84.31 86 LEU A CA 1
ATOM 700 C C . LEU A 1 86 ? -24.068 -0.478 25.397 1.00 84.31 86 LEU A C 1
ATOM 702 O O . LEU A 1 86 ? -23.446 -1.518 25.596 1.00 84.31 86 LEU A O 1
ATOM 706 N N . TYR A 1 87 ? -25.363 -0.482 25.074 1.00 85.50 87 TYR A N 1
ATOM 707 C CA . TYR A 1 87 ? -26.141 -1.706 24.873 1.00 85.50 87 TYR A CA 1
ATOM 708 C C . TYR A 1 87 ? -25.585 -2.553 23.731 1.00 85.50 87 TYR A C 1
ATOM 710 O O . TYR A 1 87 ? -25.367 -3.751 23.902 1.00 85.50 87 TYR A O 1
ATOM 718 N N . LYS A 1 88 ? -25.305 -1.930 22.583 1.00 86.62 88 LYS A N 1
ATOM 719 C CA . LYS A 1 88 ? -24.696 -2.607 21.431 1.00 86.62 88 LYS A CA 1
ATOM 720 C C . LYS A 1 88 ? -23.307 -3.152 21.759 1.00 86.62 88 LYS A C 1
ATOM 722 O O . LYS A 1 88 ? -22.990 -4.273 21.376 1.00 86.62 88 LYS A O 1
ATOM 727 N N . MET A 1 89 ? -22.492 -2.390 22.490 1.00 85.00 89 MET A N 1
ATOM 728 C CA . MET A 1 89 ? -21.169 -2.836 22.935 1.00 85.00 89 MET A CA 1
ATOM 729 C C . MET A 1 89 ? -21.261 -4.046 23.872 1.00 85.00 89 MET A C 1
ATOM 731 O O . MET A 1 89 ? -20.524 -5.009 23.685 1.00 85.00 89 MET A O 1
ATOM 735 N N . LEU A 1 90 ? -22.179 -4.028 24.843 1.00 84.31 90 LEU A N 1
ATOM 736 C CA . LEU A 1 90 ? -22.391 -5.151 25.759 1.00 84.31 90 LEU A CA 1
ATOM 737 C C . LEU A 1 90 ? -22.908 -6.399 25.034 1.00 84.31 90 LEU A C 1
ATOM 739 O O . LEU A 1 90 ? -22.419 -7.485 25.315 1.00 84.31 90 LEU A O 1
ATOM 743 N N . ALA A 1 91 ? -23.812 -6.249 24.063 1.00 86.06 91 ALA A N 1
ATOM 744 C CA . ALA A 1 91 ? -24.286 -7.372 23.254 1.00 86.06 91 ALA A CA 1
ATOM 745 C C . ALA A 1 91 ? -23.137 -8.052 22.484 1.00 86.06 91 ALA A C 1
ATOM 747 O O . ALA A 1 91 ? -23.016 -9.270 22.504 1.00 86.06 91 ALA A O 1
ATOM 748 N N . ILE A 1 92 ? -22.232 -7.266 21.884 1.00 83.50 92 ILE A N 1
ATOM 749 C CA . ILE A 1 92 ? -21.046 -7.799 21.186 1.00 83.50 92 ILE A CA 1
ATOM 750 C C . ILE A 1 92 ? -20.111 -8.551 22.144 1.00 83.50 92 ILE A C 1
ATOM 752 O O . ILE A 1 92 ? -19.466 -9.512 21.733 1.00 83.50 92 ILE A O 1
ATOM 756 N N . LEU A 1 93 ? -20.012 -8.107 23.400 1.00 80.38 93 LEU A N 1
ATOM 757 C CA . LEU A 1 93 ? -19.198 -8.766 24.423 1.00 80.38 93 LEU A CA 1
ATOM 758 C C . LEU A 1 93 ? -19.833 -10.061 24.947 1.00 80.38 93 LEU A C 1
ATOM 760 O O . LEU A 1 93 ? -19.103 -10.963 25.341 1.00 80.38 93 LEU A O 1
ATOM 764 N N . GLU A 1 94 ? -21.164 -10.148 24.977 1.00 78.69 94 GLU A N 1
ATOM 765 C CA . GLU A 1 94 ? -21.905 -11.322 25.461 1.00 78.69 94 GLU A CA 1
ATOM 766 C C . GLU A 1 94 ? -22.034 -12.434 24.409 1.00 78.69 94 GLU A C 1
ATOM 768 O O . GLU A 1 94 ? -22.141 -13.598 24.781 1.00 78.69 94 GLU A O 1
ATOM 773 N N . ASP A 1 95 ? -21.973 -12.098 23.118 1.00 76.19 95 ASP A N 1
ATOM 774 C CA . ASP A 1 95 ? -22.081 -13.052 22.002 1.00 76.19 95 ASP A CA 1
ATOM 775 C C . ASP A 1 95 ? -20.818 -13.919 21.776 1.00 76.19 95 ASP A C 1
ATOM 777 O O . ASP A 1 95 ? -20.805 -14.764 20.880 1.00 76.19 95 ASP A O 1
ATOM 781 N N . MET A 1 96 ? -19.732 -13.711 22.530 1.00 66.94 96 MET A N 1
ATOM 782 C CA . MET A 1 96 ? -18.455 -14.404 22.311 1.00 66.94 96 MET A CA 1
ATOM 783 C C . MET A 1 96 ? -18.290 -15.593 23.268 1.00 66.94 96 MET A C 1
ATOM 785 O O . MET A 1 96 ? -18.343 -15.424 24.482 1.00 66.94 96 MET A O 1
ATOM 789 N N . ASP A 1 97 ? -18.049 -16.786 22.713 1.00 57.47 97 ASP A N 1
ATOM 790 C CA . ASP A 1 97 ? -17.911 -18.040 23.475 1.00 57.47 97 ASP A CA 1
ATOM 791 C C . ASP A 1 97 ? -16.546 -18.188 24.188 1.00 57.47 97 ASP A C 1
ATOM 793 O O . ASP A 1 97 ? -16.474 -18.804 25.250 1.00 57.47 97 ASP A O 1
ATOM 797 N N . ASP A 1 98 ? -15.474 -17.600 23.637 1.00 59.94 98 ASP A N 1
ATOM 798 C CA . ASP A 1 98 ? -14.117 -17.592 24.210 1.00 59.94 98 ASP A CA 1
ATOM 799 C C . ASP A 1 98 ? -13.773 -16.181 24.703 1.00 59.94 98 ASP A C 1
ATOM 801 O O . ASP A 1 98 ? -13.449 -15.284 23.918 1.00 59.94 98 ASP A O 1
ATOM 805 N N . VAL A 1 99 ? -13.887 -15.972 26.016 1.00 62.22 99 VAL A N 1
ATOM 806 C CA . VAL A 1 99 ? -13.709 -14.665 26.658 1.00 62.22 99 VAL A CA 1
ATOM 807 C C . VAL A 1 99 ? -12.465 -14.708 27.539 1.00 62.22 99 VAL A C 1
ATOM 809 O O . VAL A 1 99 ? -12.438 -15.384 28.567 1.00 62.22 99 VAL A O 1
ATOM 812 N N . ASP A 1 100 ? -11.442 -13.944 27.162 1.00 67.31 100 ASP A N 1
ATOM 813 C CA . ASP A 1 100 ? -10.273 -13.701 28.005 1.00 67.31 100 ASP A CA 1
ATOM 814 C C . ASP A 1 100 ? -10.685 -13.031 29.332 1.00 67.31 100 ASP A C 1
ATOM 816 O O . ASP A 1 100 ? -11.670 -12.281 29.415 1.00 67.31 100 ASP A O 1
ATOM 820 N N . GLU A 1 101 ? -9.886 -13.223 30.384 1.00 74.00 101 GLU A N 1
ATOM 821 C CA . GLU A 1 101 ? -10.101 -12.593 31.699 1.00 74.00 101 GLU A CA 1
ATOM 822 C C . GLU A 1 101 ? -10.248 -11.062 31.580 1.00 74.00 101 GLU A C 1
ATOM 824 O O . GLU A 1 101 ? -11.153 -10.458 32.158 1.00 74.00 101 GLU A O 1
ATOM 829 N N . VAL A 1 102 ? -9.442 -10.454 30.705 1.00 72.00 102 VAL A N 1
ATOM 830 C CA . VAL A 1 102 ? -9.468 -9.020 30.377 1.00 72.00 102 VAL A CA 1
ATOM 831 C C . VAL A 1 102 ? -10.815 -8.588 29.788 1.00 72.00 102 VAL A C 1
ATOM 833 O O . VAL A 1 102 ? -11.387 -7.576 30.190 1.00 72.00 102 VAL A O 1
ATOM 836 N N . THR A 1 103 ? -11.363 -9.356 28.845 1.00 71.12 103 THR A N 1
ATOM 837 C CA . THR A 1 103 ? -12.654 -9.036 28.218 1.00 71.12 103 THR A CA 1
ATOM 838 C C . THR A 1 103 ? -13.821 -9.179 29.194 1.00 71.12 103 THR A C 1
ATOM 840 O O . THR A 1 103 ? -14.778 -8.404 29.130 1.00 71.12 103 THR A O 1
ATOM 843 N N . THR A 1 104 ? -13.704 -10.089 30.165 1.00 75.31 104 THR A N 1
ATOM 844 C CA . THR A 1 104 ? -14.675 -10.235 31.257 1.00 75.31 104 THR A CA 1
ATOM 845 C C . THR A 1 104 ? -14.641 -9.028 32.199 1.00 75.31 104 THR A C 1
ATOM 847 O O . THR A 1 104 ? -15.694 -8.507 32.577 1.00 75.31 104 THR A O 1
ATOM 850 N N . GLU A 1 105 ? -13.447 -8.530 32.538 1.00 78.44 105 GLU A N 1
ATOM 851 C CA . GLU A 1 105 ? -13.282 -7.330 33.367 1.00 78.44 105 GLU A CA 1
ATOM 852 C C . GLU A 1 105 ? -13.859 -6.079 32.684 1.00 78.44 105 GLU A C 1
ATOM 854 O O . GLU A 1 105 ? -14.599 -5.312 33.312 1.00 78.44 105 GLU A O 1
ATOM 859 N N . ILE A 1 106 ? -13.587 -5.907 31.385 1.00 77.00 106 ILE A N 1
ATOM 860 C CA . ILE A 1 106 ? -14.145 -4.814 30.576 1.00 77.00 106 ILE A CA 1
ATOM 861 C C . ILE A 1 106 ? -15.677 -4.893 30.552 1.00 77.00 106 ILE A C 1
ATOM 863 O O . ILE A 1 106 ? -16.347 -3.886 30.782 1.00 77.00 106 ILE A O 1
ATOM 867 N N . CYS A 1 107 ? -16.249 -6.083 30.341 1.00 78.69 107 CYS A N 1
ATOM 868 C CA . CYS A 1 107 ? -17.699 -6.289 30.362 1.00 78.69 107 CYS A CA 1
ATOM 869 C C . CYS A 1 107 ? -18.310 -5.920 31.725 1.00 78.69 107 CYS A C 1
ATOM 871 O O . CYS A 1 107 ? -19.306 -5.196 31.787 1.00 78.69 107 CYS A O 1
ATOM 873 N N . GLY A 1 108 ? -17.686 -6.346 32.828 1.00 78.69 108 GLY A N 1
ATOM 874 C CA . GLY A 1 108 ? -18.133 -6.017 34.183 1.00 78.69 108 GLY A CA 1
ATOM 875 C C . GLY A 1 108 ? -18.140 -4.511 34.461 1.00 78.69 108 GLY A C 1
ATOM 876 O O . GLY A 1 108 ? -19.141 -3.969 34.934 1.00 78.69 108 GLY A O 1
ATOM 877 N N . LYS A 1 109 ? -17.057 -3.809 34.114 1.00 78.44 109 LYS A N 1
ATOM 878 C CA . LYS A 1 109 ? -16.952 -2.353 34.299 1.00 78.44 109 LYS A CA 1
ATOM 879 C C . LYS A 1 109 ? -17.898 -1.578 33.376 1.00 78.44 109 LYS A C 1
ATOM 881 O O . LYS A 1 109 ? -18.517 -0.613 33.824 1.00 78.44 109 LYS A O 1
ATOM 886 N N . LEU A 1 110 ? -18.091 -2.018 32.129 1.00 79.00 110 LEU A N 1
ATOM 887 C CA . LEU A 1 110 ? -19.067 -1.410 31.216 1.00 79.00 110 LEU A CA 1
ATOM 888 C C . LEU A 1 110 ? -20.511 -1.583 31.704 1.00 79.00 110 LEU A C 1
ATOM 890 O O . LEU A 1 110 ? -21.300 -0.650 31.561 1.00 79.00 110 LEU A O 1
ATOM 894 N N . LYS A 1 111 ? -20.858 -2.716 32.334 1.00 83.69 111 LYS A N 1
ATOM 895 C CA . LYS A 1 111 ? -22.173 -2.912 32.975 1.00 83.69 111 LYS A CA 1
ATOM 896 C C . LYS A 1 111 ? -22.402 -1.922 34.116 1.00 83.69 111 LYS A C 1
ATOM 898 O O . LYS A 1 111 ? -23.448 -1.282 34.155 1.00 83.69 111 LYS A O 1
ATOM 903 N N . ILE A 1 112 ? -21.403 -1.732 34.982 1.00 83.31 112 ILE A N 1
ATOM 904 C CA . ILE A 1 112 ? -21.471 -0.753 36.081 1.00 83.31 112 ILE A CA 1
ATOM 905 C C . ILE A 1 112 ? -21.673 0.662 35.527 1.00 83.31 112 ILE A C 1
ATOM 907 O O . ILE A 1 112 ? -22.589 1.366 35.944 1.00 83.31 112 ILE A O 1
ATOM 9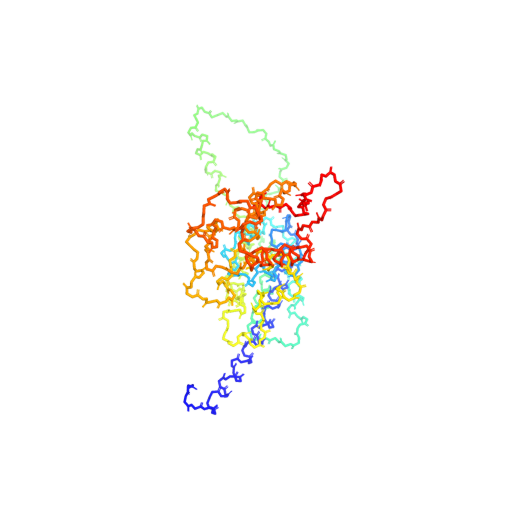11 N N . LEU A 1 113 ? -20.859 1.067 34.549 1.00 79.12 113 LEU A N 1
ATOM 912 C CA . LEU A 1 113 ? -20.961 2.391 33.932 1.00 79.12 113 LEU A CA 1
ATOM 913 C C . LEU A 1 113 ? -22.303 2.605 33.224 1.00 79.12 113 LEU A C 1
ATOM 915 O O . LEU A 1 113 ? -22.880 3.688 33.303 1.00 79.12 113 LEU A O 1
ATOM 919 N N . LYS A 1 114 ? -22.834 1.575 32.564 1.00 84.12 114 LYS A N 1
ATOM 920 C CA . LYS A 1 114 ? -24.164 1.609 31.952 1.00 84.12 114 LYS A CA 1
ATOM 921 C C . LYS A 1 114 ? -25.251 1.832 33.007 1.00 84.12 114 LYS A C 1
ATOM 923 O O . LYS A 1 114 ? -26.065 2.740 32.838 1.00 84.12 114 LYS A O 1
ATOM 928 N N . ASP A 1 115 ? -25.225 1.091 34.113 1.00 81.62 115 ASP A N 1
ATOM 929 C CA . ASP A 1 115 ? -26.185 1.262 35.210 1.00 81.62 115 ASP A CA 1
ATOM 930 C C . ASP A 1 115 ? -26.075 2.656 35.852 1.00 81.62 115 ASP A C 1
ATOM 932 O O . ASP A 1 115 ? -27.086 3.275 36.200 1.00 81.62 115 ASP A O 1
ATOM 936 N N . GLU A 1 116 ? -24.864 3.204 35.974 1.00 80.19 116 GLU A N 1
ATOM 937 C CA . GLU A 1 116 ? -24.652 4.577 36.438 1.00 80.19 116 GLU A CA 1
ATOM 938 C C . GLU A 1 116 ? -25.269 5.603 35.483 1.00 80.19 116 GLU A C 1
ATOM 940 O O . GLU A 1 116 ? -25.970 6.507 35.948 1.00 80.19 116 GLU A O 1
ATOM 945 N N . VAL A 1 117 ? -25.075 5.447 34.165 1.00 78.88 117 VAL A N 1
ATOM 946 C CA . VAL A 1 117 ? -25.647 6.329 33.132 1.00 78.88 117 VAL A CA 1
ATOM 947 C C . VAL A 1 117 ? -27.177 6.239 33.111 1.00 78.88 117 VAL A C 1
ATOM 949 O O . VAL A 1 117 ? -27.854 7.270 33.038 1.00 78.88 117 VAL A O 1
ATOM 952 N N . GLU A 1 118 ? -27.755 5.045 33.242 1.00 81.62 118 GLU A N 1
ATOM 953 C CA . GLU A 1 118 ? -29.210 4.856 33.316 1.00 81.62 118 GLU A CA 1
ATOM 954 C C . GLU A 1 118 ? -29.809 5.580 34.521 1.00 81.62 118 GLU A C 1
ATOM 956 O O . GLU A 1 118 ? -30.770 6.348 34.374 1.00 81.62 118 GLU A O 1
ATOM 961 N N . ASN A 1 119 ? -29.173 5.441 35.686 1.00 76.25 119 ASN A N 1
ATOM 962 C CA . ASN A 1 119 ? -29.642 5.996 36.953 1.00 76.25 119 ASN A CA 1
ATOM 963 C C . ASN A 1 119 ? -29.354 7.496 37.147 1.00 76.25 119 ASN A C 1
ATOM 965 O O . ASN A 1 119 ? -29.786 8.085 38.151 1.00 76.25 119 ASN A O 1
ATOM 969 N N . VAL A 1 120 ? -28.701 8.160 36.182 1.00 68.75 120 VAL A N 1
ATOM 970 C CA . VAL A 1 120 ? -28.543 9.624 36.174 1.00 68.75 120 VAL A CA 1
ATOM 971 C C . VAL A 1 120 ? -29.912 10.292 36.151 1.00 68.75 120 VAL A C 1
ATOM 973 O O . VAL A 1 120 ? -30.595 10.310 35.125 1.00 68.75 120 VAL A O 1
ATOM 976 N N . GLY A 1 121 ? -30.293 10.858 37.299 1.00 56.81 121 GLY A N 1
ATOM 977 C CA . GLY A 1 121 ? -31.572 11.538 37.523 1.00 56.81 121 GLY A CA 1
ATOM 978 C C . GLY A 1 121 ? -32.514 10.831 38.505 1.00 56.81 121 GLY A C 1
ATOM 979 O O . GLY A 1 121 ? -33.431 11.476 39.006 1.00 56.81 121 GLY A O 1
ATOM 980 N N . LEU A 1 122 ? -32.271 9.557 38.838 1.00 53.22 122 LEU A N 1
ATOM 981 C CA . LEU A 1 122 ? -33.068 8.789 39.810 1.00 53.22 122 LEU A CA 1
ATOM 982 C C . LEU A 1 122 ? -32.469 8.840 41.226 1.00 53.22 122 LEU A C 1
ATOM 984 O O . LEU A 1 122 ? -33.202 8.908 42.215 1.00 53.22 122 LEU A O 1
ATOM 988 N N . SER A 1 123 ? -31.138 8.911 41.336 1.00 42.59 123 SER A N 1
ATOM 989 C CA . SER A 1 123 ? -30.442 9.104 42.613 1.00 42.59 123 SER A CA 1
ATOM 990 C C . SER A 1 123 ? -30.378 10.591 42.983 1.00 42.59 123 SER A C 1
ATOM 992 O O . SER A 1 123 ? -29.435 11.320 42.660 1.00 42.59 123 SER A O 1
ATOM 994 N N . GLY A 1 124 ? -31.447 11.073 43.622 1.00 37.72 124 GLY A N 1
ATOM 995 C CA . GLY A 1 124 ? -31.468 12.392 44.248 1.00 37.72 124 GLY A CA 1
ATOM 996 C C . GLY A 1 124 ? -32.825 13.082 44.269 1.00 37.72 124 GLY A C 1
ATOM 997 O O . GLY A 1 124 ? -32.983 14.143 43.671 1.00 37.72 124 GLY A O 1
ATOM 998 N N . LYS A 1 125 ? -33.755 12.595 45.101 1.00 34.81 125 LYS A N 1
ATOM 999 C CA . LYS A 1 125 ? -34.645 13.507 45.843 1.00 34.81 125 LYS A CA 1
ATOM 1000 C C . LYS A 1 125 ? -33.792 14.324 46.826 1.00 34.81 125 LYS A C 1
ATOM 1002 O O . LYS A 1 125 ? -33.837 14.113 48.031 1.00 34.81 125 LYS A O 1
ATOM 1007 N N . ALA A 1 126 ? -33.007 15.262 46.308 1.00 34.62 126 ALA A N 1
ATOM 1008 C CA . ALA A 1 126 ? -32.470 16.370 47.079 1.00 34.62 126 ALA A CA 1
ATOM 1009 C C . ALA A 1 126 ? -33.230 17.620 46.633 1.00 34.62 126 ALA A C 1
ATOM 1011 O O . ALA A 1 126 ? -33.280 17.967 45.456 1.00 34.62 126 ALA A O 1
ATOM 1012 N N . LYS A 1 127 ? -33.920 18.219 47.600 1.00 37.38 127 LYS A N 1
ATOM 1013 C CA . LYS A 1 127 ? -34.791 19.385 47.479 1.00 37.38 127 LYS A CA 1
ATOM 1014 C C . LYS A 1 127 ? -34.105 20.496 46.672 1.00 37.38 127 LYS A C 1
ATOM 1016 O O . LYS A 1 127 ? -33.117 21.035 47.141 1.00 37.38 127 LYS A O 1
ATOM 1021 N N . HIS A 1 128 ? -34.638 20.790 45.485 1.00 35.31 128 HIS A N 1
ATOM 1022 C CA . HIS A 1 128 ? -34.720 22.091 44.791 1.00 35.31 128 HIS A CA 1
ATOM 1023 C C . HIS A 1 128 ? -34.900 21.857 43.281 1.00 35.31 128 HIS A C 1
ATOM 1025 O O . HIS A 1 128 ? -34.071 22.220 42.455 1.00 35.31 128 HIS A O 1
ATOM 1031 N N . SER A 1 129 ? -36.027 21.253 42.900 1.00 31.22 129 SER A N 1
ATOM 1032 C CA . SER A 1 129 ? -36.504 21.290 41.519 1.00 31.22 129 SER A CA 1
ATOM 1033 C C . SER A 1 129 ? -37.177 22.643 41.268 1.00 31.22 129 SER A C 1
ATOM 1035 O O . SER A 1 129 ? -38.362 22.824 41.553 1.00 31.22 129 SER A O 1
ATOM 1037 N N . LEU A 1 130 ? -36.423 23.615 40.754 1.00 33.25 130 LEU A N 1
ATOM 1038 C CA . LEU A 1 130 ? -37.015 24.731 40.022 1.00 33.25 130 LEU A CA 1
ATOM 1039 C C . LEU A 1 130 ? -37.428 24.201 38.645 1.00 33.25 130 LEU A C 1
ATOM 1041 O O . LEU A 1 130 ? -36.602 23.802 37.833 1.00 33.25 130 LEU A O 1
ATOM 1045 N N . SER A 1 131 ? -38.740 24.171 38.432 1.00 30.97 131 SER A N 1
ATOM 1046 C CA . SER A 1 131 ? -39.430 23.903 37.168 1.00 30.97 131 SER A CA 1
ATOM 1047 C C . SER A 1 131 ? -38.826 24.645 35.960 1.00 30.97 131 SER A C 1
ATOM 1049 O O . SER A 1 131 ? -38.336 25.766 36.137 1.00 30.97 131 SER A O 1
ATOM 1051 N N . PRO A 1 132 ? -38.984 24.127 34.727 1.00 37.62 132 PRO A N 1
ATOM 1052 C CA . PRO A 1 132 ? -38.534 24.798 33.511 1.00 37.62 132 PRO A CA 1
ATOM 1053 C C . PRO A 1 132 ? -39.348 26.080 33.284 1.00 37.62 132 PRO A C 1
ATOM 1055 O O . PRO A 1 132 ? -40.520 26.042 32.900 1.00 37.62 132 PRO A O 1
ATOM 1058 N N . LYS A 1 133 ? -38.752 27.250 33.540 1.00 33.91 133 LYS A N 1
ATOM 1059 C CA . LYS A 1 133 ? -39.374 28.529 33.180 1.00 33.91 133 LYS A CA 1
ATOM 1060 C C . LYS A 1 133 ? -39.106 28.837 31.707 1.00 33.91 133 LYS A C 1
ATOM 1062 O O . LYS A 1 133 ? -37.996 29.179 31.324 1.00 33.91 133 LYS A O 1
ATOM 1067 N N . LYS A 1 134 ? -40.180 28.692 30.927 1.00 33.94 134 LYS A N 1
ATOM 1068 C CA . LYS A 1 134 ? -40.618 29.515 29.785 1.00 33.94 134 LYS A CA 1
ATOM 1069 C C . LYS A 1 134 ? -39.625 30.592 29.317 1.00 33.94 134 LYS A C 1
ATOM 1071 O O . LYS A 1 134 ? -39.441 31.557 30.046 1.00 33.94 134 LYS A O 1
ATOM 1076 N N . SER A 1 135 ? -39.183 30.458 28.060 1.00 33.03 135 SER A N 1
ATOM 1077 C CA . SER A 1 135 ? -38.749 31.509 27.113 1.00 33.03 135 SER A CA 1
ATOM 1078 C C . SER A 1 135 ? -37.619 32.462 27.557 1.00 33.03 135 SER A C 1
ATOM 1080 O O . SER A 1 135 ? -37.524 32.829 28.723 1.00 33.03 135 SER A O 1
ATOM 1082 N N . PRO A 1 136 ? -36.761 32.951 26.640 1.00 37.81 136 PRO A N 1
ATOM 1083 C CA . PRO A 1 136 ? -35.719 33.905 27.004 1.00 37.81 136 PRO A CA 1
ATOM 1084 C C . PRO A 1 136 ? -36.364 35.214 27.482 1.00 37.81 136 PRO A C 1
ATOM 1086 O O . PRO A 1 136 ? -36.926 35.984 26.703 1.00 37.81 136 PRO A O 1
ATOM 1089 N N . MET A 1 137 ? -36.314 35.457 28.791 1.00 35.03 137 MET A N 1
ATOM 1090 C CA . MET A 1 137 ? -36.721 36.723 29.388 1.00 35.03 137 MET A CA 1
ATOM 1091 C C . MET A 1 137 ? -35.713 37.789 28.941 1.00 35.03 137 MET A C 1
ATOM 1093 O O . MET A 1 137 ? -34.508 37.602 29.107 1.00 35.03 137 MET A O 1
ATOM 1097 N N . LYS A 1 138 ? -36.188 38.891 28.344 1.00 41.34 138 LYS A N 1
ATOM 1098 C CA . LYS A 1 138 ? -35.341 40.026 27.938 1.00 41.34 138 LYS A CA 1
ATOM 1099 C C . LYS A 1 138 ? -34.548 40.523 29.151 1.00 41.34 138 LYS A C 1
ATOM 1101 O O . LYS A 1 138 ? -35.129 41.074 30.083 1.00 41.34 138 LYS A O 1
ATOM 1106 N N . VAL A 1 139 ? -33.232 40.323 29.140 1.00 44.25 139 VAL A N 1
ATOM 1107 C CA . VAL A 1 139 ? -32.337 40.839 30.179 1.00 44.25 139 VAL A CA 1
ATOM 1108 C C . VAL A 1 139 ? -32.018 42.292 29.851 1.00 44.25 139 VAL A C 1
ATOM 1110 O O . VAL A 1 139 ? -31.484 42.597 28.787 1.00 44.25 139 VAL A O 1
ATOM 1113 N N . ASN A 1 140 ? -32.369 43.190 30.766 1.00 47.38 140 ASN A N 1
ATOM 1114 C CA . ASN A 1 140 ? -32.049 44.607 30.674 1.00 47.38 140 ASN A CA 1
ATOM 1115 C C . ASN A 1 140 ? -30.563 44.785 31.039 1.00 47.38 140 ASN A C 1
ATOM 1117 O O . ASN A 1 140 ? -30.195 44.745 32.212 1.00 47.38 140 ASN A O 1
ATOM 1121 N N . LEU A 1 141 ? -29.697 44.899 30.031 1.00 50.53 141 LEU A N 1
ATOM 1122 C CA . LEU A 1 141 ? -28.256 45.106 30.199 1.00 50.53 141 LEU A CA 1
ATOM 1123 C C . LEU A 1 141 ? -27.980 46.584 30.486 1.00 50.53 141 LEU A C 1
ATOM 1125 O O . LEU A 1 141 ? -27.586 47.333 29.598 1.00 50.53 141 LEU A O 1
ATOM 1129 N N . ASN A 1 142 ? -28.184 47.017 31.728 1.00 56.25 142 ASN A N 1
ATOM 1130 C CA . ASN A 1 142 ? -27.740 48.342 32.152 1.00 56.25 142 ASN A CA 1
ATOM 1131 C C . ASN A 1 142 ? -26.309 48.245 32.702 1.00 56.25 142 ASN A C 1
ATOM 1133 O O . ASN A 1 142 ? -26.090 48.318 33.908 1.00 56.25 142 ASN A O 1
ATOM 1137 N N . VAL A 1 143 ? -25.345 48.000 31.811 1.00 56.84 143 VAL A N 1
ATOM 1138 C CA . VAL A 1 143 ? -23.921 47.881 32.156 1.00 56.84 143 VAL A CA 1
ATOM 1139 C C . VAL A 1 143 ? -23.177 49.068 31.552 1.00 56.84 143 VAL A C 1
ATOM 1141 O O . VAL A 1 143 ? -23.189 49.252 30.337 1.00 56.84 143 VAL A O 1
ATOM 1144 N N . LYS A 1 144 ? -22.558 49.901 32.397 1.00 63.19 144 LYS A N 1
ATOM 1145 C CA . LYS A 1 144 ? -21.879 51.136 31.962 1.00 63.19 144 LYS A CA 1
ATOM 1146 C C . LYS A 1 144 ? -20.422 50.915 31.546 1.00 63.19 144 LYS A C 1
ATOM 1148 O O . LYS A 1 144 ? -19.879 51.756 30.840 1.00 63.19 144 LYS A O 1
ATOM 1153 N N . ASN A 1 145 ? -19.809 49.789 31.923 1.00 63.81 145 ASN A N 1
ATOM 1154 C CA . ASN A 1 145 ? -18.417 49.478 31.601 1.00 63.81 145 ASN A CA 1
ATOM 1155 C C . ASN A 1 145 ? -18.239 48.087 30.977 1.00 63.81 145 ASN A C 1
ATOM 1157 O O . ASN A 1 145 ? -18.715 47.071 31.477 1.00 63.81 145 ASN A O 1
ATOM 1161 N N . ARG A 1 146 ? -17.458 48.033 29.891 1.00 62.66 146 ARG A N 1
ATOM 1162 C CA . ARG A 1 146 ? -17.122 46.803 29.148 1.00 62.66 146 ARG A CA 1
ATOM 1163 C C . ARG A 1 146 ? -16.375 45.765 30.002 1.00 62.66 146 ARG A C 1
ATOM 1165 O O . ARG A 1 146 ? -16.465 44.574 29.715 1.00 62.66 146 ARG A O 1
ATOM 1172 N N . ALA A 1 147 ? -15.652 46.208 31.031 1.00 71.12 147 ALA A N 1
ATOM 1173 C CA . ALA A 1 147 ? -14.933 45.336 31.959 1.00 71.12 147 ALA A CA 1
ATOM 1174 C C . ALA A 1 147 ? -15.888 44.563 32.887 1.00 71.12 147 ALA A C 1
ATOM 1176 O O . ALA A 1 147 ? -15.786 43.344 32.946 1.00 71.12 147 ALA A O 1
ATOM 1177 N N . GLU A 1 148 ? -16.879 45.232 33.490 1.00 68.00 148 GLU A N 1
ATOM 1178 C CA . GLU A 1 148 ? -17.909 44.581 34.322 1.00 68.00 148 GLU A CA 1
ATOM 1179 C C . GLU A 1 148 ? -18.747 43.590 33.513 1.00 68.00 148 GLU A C 1
ATOM 1181 O O . GLU A 1 148 ? -19.073 42.511 33.996 1.00 68.00 148 GLU A O 1
ATOM 1186 N N . LEU A 1 149 ? -19.055 43.915 32.251 1.00 62.84 149 LEU A N 1
ATOM 1187 C CA . LEU A 1 149 ? -19.754 42.987 31.362 1.00 62.84 149 LEU A CA 1
ATOM 1188 C C . LEU A 1 149 ? -18.912 41.732 31.095 1.00 62.84 149 LEU A C 1
ATOM 1190 O O . LEU A 1 149 ? -19.436 40.622 31.101 1.00 62.84 149 LEU A O 1
ATOM 1194 N N . LYS A 1 150 ? -17.602 41.897 30.872 1.00 65.56 150 LYS A N 1
ATOM 1195 C CA . LYS A 1 150 ? -16.675 40.781 30.645 1.00 65.56 150 LYS A CA 1
ATOM 1196 C C . LYS A 1 150 ? -16.533 39.919 31.899 1.00 65.56 150 LYS A C 1
ATOM 1198 O O . LYS A 1 150 ? -16.522 38.702 31.789 1.00 65.56 150 LYS A O 1
ATOM 1203 N N . GLU A 1 151 ? -16.482 40.532 33.072 1.00 63.56 151 GLU A N 1
ATOM 1204 C CA . GLU A 1 151 ? -16.371 39.843 34.358 1.00 63.56 151 GLU A CA 1
ATOM 1205 C C . GLU A 1 151 ? -17.668 39.104 34.728 1.00 63.56 151 GLU A C 1
ATOM 1207 O O . GLU A 1 151 ? -17.624 37.942 35.131 1.00 63.56 151 GLU A O 1
ATOM 1212 N N . GLN A 1 152 ? -18.838 39.701 34.469 1.00 60.44 152 GLN A N 1
ATOM 1213 C CA . GLN A 1 152 ? -20.146 39.049 34.631 1.00 60.44 152 GLN A CA 1
ATOM 1214 C C . GLN A 1 152 ? -20.390 37.919 33.621 1.00 60.44 152 GLN A C 1
ATOM 1216 O O . GLN A 1 152 ? -21.080 36.951 33.936 1.00 60.44 152 GLN A O 1
ATOM 1221 N N . LEU A 1 153 ? -19.833 38.015 32.410 1.00 58.28 153 LEU A N 1
ATOM 1222 C CA . LEU A 1 153 ? -19.864 36.930 31.424 1.00 58.28 153 LEU A CA 1
ATOM 1223 C C . LEU A 1 153 ? -18.885 35.807 31.782 1.00 58.28 153 LEU A C 1
ATOM 1225 O O . LEU A 1 153 ? -19.229 34.644 31.604 1.00 58.28 153 LEU A O 1
ATOM 1229 N N . MET A 1 154 ? -17.706 36.138 32.318 1.00 55.38 154 MET A N 1
ATOM 1230 C CA . MET A 1 154 ? -16.700 35.164 32.761 1.00 55.38 154 MET A CA 1
ATOM 1231 C C . MET A 1 154 ? -17.178 34.378 33.988 1.00 55.38 154 MET A C 1
ATOM 1233 O O . MET A 1 154 ? -17.122 33.153 33.979 1.00 55.38 154 MET A O 1
ATOM 1237 N N . THR A 1 155 ? -17.746 35.052 34.989 1.00 55.59 155 THR A N 1
ATOM 1238 C CA . THR A 1 155 ? -18.333 34.410 36.185 1.00 55.59 155 THR A CA 1
ATOM 1239 C C . THR A 1 155 ? -19.561 33.555 35.859 1.00 55.59 155 THR A C 1
ATOM 1241 O O . THR A 1 155 ? -19.785 32.533 36.495 1.00 55.59 155 THR A O 1
ATOM 1244 N N . ARG A 1 156 ? -20.336 33.896 34.817 1.00 50.62 156 ARG A N 1
ATOM 1245 C CA . ARG A 1 156 ? -21.409 33.027 34.285 1.00 50.62 156 ARG A CA 1
ATOM 1246 C C . ARG A 1 156 ? -20.932 31.937 33.323 1.00 50.62 156 ARG A C 1
ATOM 1248 O O . ARG A 1 156 ? -21.734 31.080 32.961 1.00 50.62 156 ARG A O 1
ATOM 1255 N N . SER A 1 157 ? -19.674 31.984 32.882 1.00 45.34 157 SER A N 1
ATOM 1256 C CA . SER A 1 157 ? -19.071 30.984 31.991 1.00 45.34 157 SER A CA 1
ATOM 1257 C C . SER A 1 157 ? -18.419 29.819 32.731 1.00 45.34 157 SER A C 1
ATOM 1259 O O . SER A 1 157 ? -17.903 28.912 32.077 1.00 45.34 157 SER A O 1
ATOM 1261 N N . GLU A 1 158 ? -18.491 29.801 34.067 1.00 43.81 158 GLU A N 1
ATOM 1262 C CA . GLU A 1 158 ? -18.341 28.576 34.847 1.00 43.81 158 GLU A CA 1
ATOM 1263 C C . GLU A 1 158 ? -19.471 27.628 34.430 1.00 43.81 158 GLU A C 1
ATOM 1265 O O . GLU A 1 158 ? -20.567 27.612 34.992 1.00 43.81 158 GLU A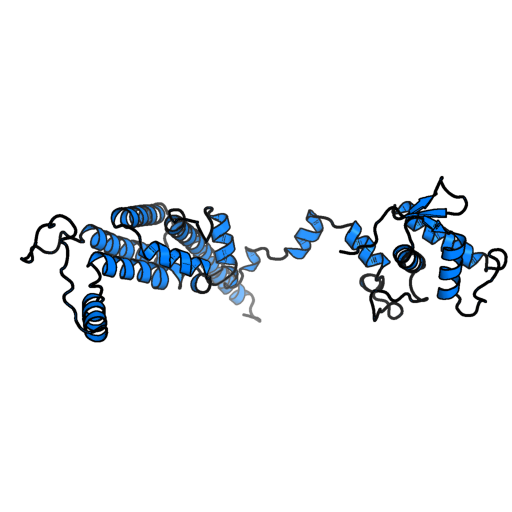 O 1
ATOM 1270 N N . LYS A 1 159 ? -19.235 26.894 33.337 1.00 51.44 159 LYS A N 1
ATOM 1271 C CA . LYS A 1 159 ? -20.086 25.807 32.877 1.00 51.44 159 LYS A CA 1
ATOM 1272 C C . LYS A 1 159 ? -20.119 24.794 34.012 1.00 51.44 159 LYS A C 1
ATOM 1274 O O . LYS A 1 159 ? -19.229 23.957 34.119 1.00 51.44 159 LYS A O 1
ATOM 1279 N N . HIS A 1 160 ? -21.119 24.884 34.882 1.00 51.03 160 HIS A N 1
ATOM 1280 C CA . HIS A 1 160 ? -21.466 23.777 35.753 1.00 51.03 160 HIS A CA 1
ATOM 1281 C C . HIS A 1 160 ? -21.852 22.623 34.836 1.00 51.03 160 HIS A C 1
ATOM 1283 O O . HIS A 1 160 ? -22.971 22.588 34.322 1.00 51.03 160 HIS A O 1
ATOM 1289 N N . LEU A 1 161 ? -20.886 21.738 34.587 1.00 58.34 161 LEU A N 1
ATOM 1290 C CA . LEU A 1 161 ? -21.103 20.518 33.835 1.00 58.34 161 LEU A CA 1
ATOM 1291 C C . LEU A 1 161 ? -22.259 19.779 34.507 1.00 58.34 161 LEU A C 1
ATOM 1293 O O . LEU A 1 161 ? -22.276 19.582 35.728 1.00 58.34 161 LEU A O 1
ATOM 1297 N N . SER A 1 162 ? -23.270 19.430 33.720 1.00 73.38 162 SER A N 1
ATOM 1298 C CA . SER A 1 162 ? -24.383 18.621 34.201 1.00 73.38 162 SER A CA 1
ATOM 1299 C C . SER A 1 162 ? -23.838 17.306 34.763 1.00 73.38 162 SER A C 1
ATOM 1301 O O . SER A 1 162 ? -22.827 16.791 34.288 1.00 73.38 162 SER A O 1
ATOM 1303 N N . LYS A 1 163 ? -24.527 16.706 35.743 1.00 78.31 163 LYS A N 1
ATOM 1304 C CA . LYS A 1 163 ? -24.147 15.387 36.292 1.00 78.31 163 LYS A CA 1
ATOM 1305 C C . LYS A 1 163 ? -23.936 14.344 35.186 1.00 78.31 163 LYS A C 1
ATOM 1307 O O . LYS A 1 163 ? -23.060 13.499 35.301 1.00 78.31 163 LYS A O 1
ATOM 1312 N N . TYR A 1 164 ? -24.720 14.442 34.110 1.00 79.88 164 TYR A N 1
ATOM 1313 C CA . TYR A 1 164 ? -24.565 13.614 32.917 1.00 79.88 164 TYR A CA 1
ATOM 1314 C C . TYR A 1 164 ? -23.287 13.926 32.124 1.00 79.88 164 TYR A C 1
ATOM 1316 O O . TYR A 1 164 ? -22.644 13.006 31.645 1.00 79.88 164 TYR A O 1
ATOM 1324 N N . GLU A 1 165 ? -22.900 15.196 31.990 1.00 80.06 165 GLU A N 1
ATOM 1325 C CA . GLU A 1 165 ? -21.704 15.583 31.229 1.00 80.06 165 GLU A CA 1
ATOM 1326 C C . GLU A 1 165 ? -20.430 15.065 31.901 1.00 80.06 165 GLU A C 1
ATOM 1328 O O . GLU A 1 165 ? -19.576 14.517 31.214 1.00 80.06 165 GLU A O 1
ATOM 1333 N N . ILE A 1 166 ? -20.360 15.130 33.236 1.00 81.19 166 ILE A N 1
ATOM 1334 C CA . ILE A 1 166 ? -19.257 14.546 34.020 1.00 81.19 166 ILE A CA 1
ATOM 1335 C C . ILE A 1 166 ? -19.210 13.024 33.836 1.00 81.19 166 ILE A C 1
ATOM 1337 O O . ILE A 1 166 ? -18.147 12.449 33.622 1.00 81.19 166 ILE A O 1
ATOM 1341 N N . LEU A 1 167 ? -20.366 12.356 33.894 1.00 80.88 167 LEU A N 1
ATOM 1342 C CA . LEU A 1 167 ? -20.430 10.905 33.714 1.00 80.88 167 LEU A CA 1
ATOM 1343 C C . LEU A 1 167 ? -20.077 10.480 32.288 1.00 80.88 167 LEU A C 1
ATOM 1345 O O . LEU A 1 167 ? -19.352 9.508 32.114 1.00 80.88 167 LEU A O 1
ATOM 1349 N N . ARG A 1 168 ? -20.512 11.227 31.271 1.00 84.69 168 ARG A N 1
ATOM 1350 C CA . ARG A 1 168 ? -20.122 10.989 29.878 1.00 84.69 168 ARG A CA 1
ATOM 1351 C C . ARG A 1 168 ? -18.613 11.131 29.697 1.00 84.69 168 ARG A C 1
ATOM 1353 O O . ARG A 1 168 ? -18.010 10.273 29.064 1.00 84.69 168 ARG A O 1
ATOM 1360 N N . GLU A 1 169 ? -18.004 12.175 30.260 1.00 84.19 169 GLU A N 1
ATOM 1361 C CA . GLU A 1 169 ? -16.548 12.345 30.219 1.00 84.19 169 GLU A CA 1
ATOM 1362 C C . GLU A 1 169 ? -15.828 11.175 30.901 1.00 84.19 169 GLU A C 1
ATOM 1364 O O . GLU A 1 169 ? -14.874 10.646 30.336 1.00 84.19 169 GLU A O 1
ATOM 1369 N N . ASN A 1 170 ? -16.322 10.702 32.049 1.00 84.12 170 ASN A N 1
ATOM 1370 C CA . ASN A 1 170 ? -15.756 9.537 32.736 1.00 84.12 170 ASN A CA 1
ATOM 1371 C C . ASN A 1 170 ? -15.875 8.249 31.908 1.00 84.12 170 ASN A C 1
ATOM 1373 O O . ASN A 1 170 ? -14.908 7.496 31.819 1.00 84.12 170 ASN A O 1
ATOM 1377 N N . VAL A 1 171 ? -17.027 8.008 31.273 1.00 83.75 171 VAL A N 1
ATOM 1378 C CA . VAL A 1 171 ? -17.246 6.839 30.405 1.00 83.75 171 VAL A CA 1
ATOM 1379 C C . VAL A 1 171 ? -16.313 6.879 29.199 1.00 83.75 171 VAL A C 1
ATOM 1381 O O . VAL A 1 171 ? -15.646 5.892 28.904 1.00 83.75 171 VAL A O 1
ATOM 1384 N N . LEU A 1 172 ? -16.221 8.021 28.514 1.00 85.06 172 LEU A N 1
ATOM 1385 C CA . LEU A 1 172 ? -15.342 8.163 27.352 1.00 85.06 172 LEU A CA 1
ATOM 1386 C C . LEU A 1 172 ? -13.869 8.045 27.740 1.00 85.06 172 LEU A C 1
ATOM 1388 O O . LEU A 1 172 ? -13.104 7.413 27.017 1.00 85.06 172 LEU A O 1
ATOM 1392 N N . LYS A 1 173 ? -13.480 8.603 28.889 1.00 86.31 173 LYS A N 1
ATOM 1393 C CA . LYS A 1 173 ? -12.127 8.468 29.428 1.00 86.31 173 LYS A CA 1
ATOM 1394 C C . LYS A 1 173 ? -11.790 7.008 29.725 1.00 86.31 173 LYS A C 1
ATOM 1396 O O . LYS A 1 173 ? -10.745 6.545 29.289 1.00 86.31 173 LYS A O 1
ATOM 1401 N N . TYR A 1 174 ? -12.697 6.278 30.374 1.00 85.25 174 TYR A N 1
ATOM 1402 C CA . TYR A 1 174 ? -12.543 4.844 30.622 1.00 85.25 174 TYR A CA 1
ATOM 1403 C C . TYR A 1 174 ? -12.383 4.054 29.312 1.00 85.25 174 TYR A C 1
ATOM 1405 O O . TYR A 1 174 ? -11.461 3.258 29.174 1.00 85.25 174 TYR A O 1
ATOM 1413 N N . ILE A 1 175 ? -13.221 4.326 28.307 1.00 84.12 175 ILE A N 1
ATOM 1414 C CA . ILE A 1 175 ? -13.129 3.669 26.995 1.00 84.12 175 ILE A CA 1
ATOM 1415 C C . ILE A 1 175 ? -11.777 3.944 26.309 1.00 84.12 175 ILE A C 1
ATOM 1417 O O . ILE A 1 175 ? -11.212 3.051 25.683 1.00 84.12 175 ILE A O 1
ATOM 1421 N N . ILE A 1 176 ? -11.233 5.158 26.412 1.00 83.38 176 ILE A N 1
ATOM 1422 C CA . ILE A 1 176 ? -9.921 5.462 25.824 1.00 83.38 176 ILE A CA 1
ATOM 1423 C C . ILE A 1 176 ? -8.804 4.781 26.617 1.00 83.38 176 ILE A C 1
ATOM 1425 O O . ILE A 1 176 ? -8.066 3.989 26.042 1.00 83.38 176 ILE A O 1
ATOM 1429 N N . GLU A 1 177 ? -8.677 5.105 27.904 1.00 84.50 177 GLU A N 1
ATOM 1430 C CA . GLU A 1 177 ? -7.487 4.799 28.710 1.00 84.50 177 GLU A CA 1
ATOM 1431 C C . GLU A 1 177 ? -7.422 3.326 29.127 1.00 84.50 177 GLU A C 1
ATOM 1433 O O . GLU A 1 177 ? -6.337 2.767 29.240 1.00 84.50 177 GLU A O 1
ATOM 1438 N N . GLU A 1 178 ? -8.569 2.675 29.330 1.00 81.12 178 GLU A N 1
ATOM 1439 C CA . GLU A 1 178 ? -8.621 1.312 29.873 1.00 81.12 178 GLU A CA 1
ATOM 1440 C C . GLU A 1 178 ? -8.983 0.266 28.814 1.00 81.12 178 GLU A C 1
ATOM 1442 O O . GLU A 1 178 ? -8.653 -0.904 28.978 1.00 81.12 178 GLU A O 1
ATOM 1447 N N . ILE A 1 179 ? -9.652 0.656 27.721 1.00 81.06 179 ILE A N 1
ATOM 1448 C CA . ILE A 1 179 ? -10.046 -0.280 26.657 1.00 81.06 179 ILE A CA 1
ATOM 1449 C C . ILE A 1 179 ? -9.151 -0.116 25.428 1.00 81.06 179 ILE A C 1
ATOM 1451 O O . ILE A 1 179 ? -8.493 -1.068 25.014 1.00 81.06 179 ILE A O 1
ATOM 1455 N N . PHE A 1 180 ? -9.129 1.066 24.809 1.00 84.56 180 PHE A N 1
ATOM 1456 C CA . PHE A 1 180 ? -8.471 1.228 23.510 1.00 84.56 180 PHE A CA 1
ATOM 1457 C C . PHE A 1 180 ? -6.956 1.419 23.605 1.00 84.56 180 PHE A C 1
ATOM 1459 O O . PHE A 1 180 ? -6.233 0.803 22.829 1.00 84.56 180 PHE A O 1
ATOM 1466 N N . GLU A 1 181 ? -6.455 2.216 24.544 1.00 83.62 181 GLU A N 1
ATOM 1467 C CA . GLU A 1 181 ? -5.017 2.458 24.709 1.00 83.62 181 GLU A CA 1
ATOM 1468 C C . GLU A 1 181 ? -4.197 1.184 24.989 1.00 83.62 181 GLU A C 1
ATOM 1470 O O . GLU A 1 181 ? -3.218 0.953 24.274 1.00 83.62 181 GLU A O 1
ATOM 1475 N N . PRO A 1 182 ? -4.572 0.325 25.958 1.00 83.56 182 PRO A N 1
ATOM 1476 C CA . PRO A 1 182 ? -3.759 -0.837 26.309 1.00 83.56 182 PRO A CA 1
ATOM 1477 C C . PRO A 1 182 ? -3.948 -2.025 25.364 1.00 83.56 182 PRO A C 1
ATOM 1479 O O . PRO A 1 182 ? -3.058 -2.869 25.267 1.00 83.56 182 PRO A O 1
ATOM 1482 N N . HIS A 1 183 ? -5.097 -2.135 24.694 1.00 80.88 183 HIS A N 1
ATOM 1483 C CA . HIS A 1 183 ? -5.464 -3.368 23.993 1.00 80.88 183 HIS A CA 1
ATOM 1484 C C . HIS A 1 183 ? -5.635 -3.208 22.482 1.00 80.88 183 HIS A C 1
ATOM 1486 O O . HIS A 1 183 ? -5.486 -4.187 21.752 1.00 80.88 183 HIS A O 1
ATOM 1492 N N . LEU A 1 184 ? -5.889 -1.998 21.974 1.00 84.25 184 LEU A N 1
ATOM 1493 C CA . LEU A 1 184 ? -6.041 -1.753 20.539 1.00 84.25 184 LEU A CA 1
ATOM 1494 C C . LEU A 1 184 ? -4.695 -1.366 19.902 1.00 84.25 184 LEU A C 1
ATOM 1496 O O . LEU A 1 184 ? -4.549 -0.337 19.241 1.00 84.25 184 LEU A O 1
ATOM 1500 N N . ILE A 1 185 ? -3.699 -2.220 20.141 1.00 85.06 185 ILE A N 1
ATOM 1501 C CA . ILE A 1 185 ? -2.332 -2.091 19.631 1.00 85.06 185 ILE A CA 1
ATOM 1502 C C . ILE A 1 185 ? -2.246 -2.777 18.259 1.00 85.06 185 ILE A C 1
ATOM 1504 O O . ILE A 1 185 ? -2.760 -3.897 18.116 1.00 85.06 185 ILE A O 1
ATOM 1508 N N . PRO A 1 186 ? -1.592 -2.159 17.253 1.00 86.19 186 PRO A N 1
ATOM 1509 C CA . PRO A 1 186 ? -1.366 -2.794 15.962 1.00 86.19 186 PRO A CA 1
ATOM 1510 C C . PRO A 1 186 ? -0.703 -4.162 16.127 1.00 86.19 186 PRO A C 1
ATOM 1512 O O . PRO A 1 186 ? 0.296 -4.309 16.828 1.00 86.19 186 PRO A O 1
ATOM 1515 N N . VAL A 1 187 ? -1.224 -5.171 15.430 1.00 87.00 187 VAL A N 1
ATOM 1516 C CA . VAL A 1 187 ? -0.693 -6.545 15.495 1.00 87.00 187 VAL A CA 1
ATOM 1517 C C . VAL A 1 187 ? 0.770 -6.604 15.020 1.00 87.00 187 VAL A C 1
ATOM 1519 O O . VAL A 1 187 ? 1.517 -7.494 15.408 1.00 87.00 187 VAL A O 1
ATOM 1522 N N . THR A 1 188 ? 1.216 -5.613 14.244 1.00 86.56 188 THR A N 1
ATOM 1523 C CA . THR A 1 188 ? 2.609 -5.433 13.808 1.00 86.56 188 THR A CA 1
ATOM 1524 C C . THR A 1 188 ? 3.593 -5.132 14.943 1.00 86.56 188 THR A C 1
ATOM 1526 O O . THR A 1 188 ? 4.796 -5.251 14.741 1.00 86.56 188 THR A O 1
ATOM 1529 N N . GLU A 1 189 ? 3.124 -4.728 16.128 1.00 86.50 189 GLU A N 1
ATOM 1530 C CA . GLU A 1 189 ? 3.986 -4.535 17.306 1.00 86.50 189 GLU A CA 1
ATOM 1531 C C . GLU A 1 189 ? 4.181 -5.837 18.110 1.00 86.50 189 GLU A C 1
ATOM 1533 O O . GLU A 1 189 ? 5.048 -5.903 18.982 1.00 86.50 189 GLU A O 1
ATOM 1538 N N . MET A 1 190 ? 3.414 -6.893 17.807 1.00 87.38 190 MET A N 1
ATOM 1539 C CA . MET A 1 190 ? 3.514 -8.188 18.484 1.00 87.38 190 MET A CA 1
ATOM 1540 C C . MET A 1 190 ? 4.656 -9.043 17.911 1.00 87.38 190 MET A C 1
ATOM 1542 O O . MET A 1 190 ? 4.916 -8.995 16.707 1.00 87.38 190 MET A O 1
ATOM 1546 N N . PRO A 1 191 ? 5.327 -9.872 18.730 1.00 89.88 191 PRO A N 1
ATOM 1547 C CA . PRO A 1 191 ? 6.336 -10.806 18.236 1.00 89.88 191 PRO A CA 1
ATOM 1548 C C . PRO A 1 191 ? 5.706 -11.892 17.352 1.00 89.88 191 PRO A C 1
ATOM 1550 O O . PRO A 1 191 ? 4.588 -12.333 17.610 1.00 89.88 191 PRO A O 1
ATOM 1553 N N . LEU A 1 192 ? 6.454 -12.368 16.349 1.00 90.31 192 LEU A N 1
ATOM 1554 C CA . LEU A 1 192 ? 6.027 -13.417 15.404 1.00 90.31 192 LEU A CA 1
ATOM 1555 C C . LEU A 1 192 ? 4.779 -13.061 14.577 1.00 90.31 192 LEU A C 1
ATOM 1557 O O . LEU A 1 192 ? 4.118 -13.951 14.034 1.00 90.31 192 LEU A O 1
ATOM 1561 N N . ASN A 1 193 ? 4.457 -11.773 14.453 1.00 90.81 193 ASN A N 1
ATOM 1562 C CA . ASN A 1 193 ? 3.317 -11.319 13.664 1.00 90.81 193 ASN A CA 1
ATOM 1563 C C . ASN A 1 193 ? 3.434 -11.701 12.177 1.00 90.81 193 ASN A C 1
ATOM 1565 O O . ASN A 1 193 ? 2.417 -11.913 11.518 1.00 90.81 193 ASN A O 1
ATOM 1569 N N . GLU A 1 194 ? 4.654 -11.882 11.668 1.00 91.38 194 GLU A N 1
ATOM 1570 C CA . GLU A 1 194 ? 4.966 -12.175 10.269 1.00 91.38 194 GLU A CA 1
ATOM 1571 C C . GLU A 1 194 ? 4.497 -13.572 9.840 1.00 91.38 194 GLU A C 1
ATOM 1573 O O . GLU A 1 194 ? 4.430 -13.875 8.650 1.00 91.38 194 GLU A O 1
ATOM 1578 N N . VAL A 1 195 ? 4.167 -14.440 10.803 1.00 90.44 195 VAL A N 1
ATOM 1579 C CA . VAL A 1 195 ? 3.577 -15.759 10.534 1.00 90.44 195 VAL A CA 1
ATOM 1580 C C . VAL A 1 195 ? 2.124 -15.626 10.066 1.00 90.44 195 VAL A C 1
ATOM 1582 O O . VAL A 1 195 ? 1.656 -16.449 9.280 1.00 90.44 195 VAL A O 1
ATOM 1585 N N . LEU A 1 196 ? 1.414 -14.595 10.536 1.00 87.62 196 LEU A N 1
ATOM 1586 C CA . LEU A 1 196 ? -0.005 -14.368 10.247 1.00 87.62 196 LEU A CA 1
ATOM 1587 C C . LEU A 1 196 ? -0.230 -13.196 9.283 1.00 87.62 196 LEU A C 1
ATOM 1589 O O . LEU A 1 196 ? -1.195 -13.203 8.518 1.00 87.62 196 LEU A O 1
ATOM 1593 N N . LEU A 1 197 ? 0.646 -12.191 9.315 1.00 88.94 197 LEU A N 1
ATOM 1594 C CA . LEU A 1 197 ? 0.549 -10.984 8.503 1.00 88.94 197 LEU A CA 1
ATOM 1595 C C . LEU A 1 197 ? 1.452 -11.058 7.274 1.00 88.94 197 LEU A C 1
ATOM 1597 O O . LEU A 1 197 ? 2.564 -11.579 7.308 1.00 88.94 197 LEU A O 1
ATOM 1601 N N . PHE A 1 198 ? 0.982 -10.459 6.183 1.00 90.38 198 PHE A N 1
ATOM 1602 C CA . PHE A 1 198 ? 1.739 -10.336 4.946 1.00 90.38 198 PHE A CA 1
ATOM 1603 C C . PHE A 1 198 ? 2.024 -8.864 4.631 1.00 90.38 198 PHE A C 1
ATOM 1605 O O . PHE A 1 198 ? 1.094 -8.100 4.382 1.00 90.38 198 PHE A O 1
ATOM 1612 N N . ASP A 1 199 ? 3.307 -8.494 4.569 1.00 88.12 199 ASP A N 1
ATOM 1613 C CA . ASP A 1 199 ? 3.747 -7.106 4.336 1.00 88.12 199 ASP A CA 1
ATOM 1614 C C . ASP A 1 199 ? 4.504 -6.897 3.007 1.00 88.12 199 ASP A C 1
ATOM 1616 O O . ASP A 1 199 ? 4.854 -5.782 2.625 1.00 88.12 199 ASP A O 1
ATOM 1620 N N . ASN A 1 200 ? 4.744 -7.944 2.207 1.00 89.56 200 ASN A N 1
ATOM 1621 C CA . ASN A 1 200 ? 5.482 -7.784 0.945 1.00 89.56 200 ASN A CA 1
ATOM 1622 C C . ASN A 1 200 ? 4.601 -7.233 -0.202 1.00 89.56 200 ASN A C 1
ATOM 1624 O O . ASN A 1 200 ? 4.439 -7.833 -1.272 1.00 89.56 200 ASN A O 1
ATOM 1628 N N . LEU A 1 201 ? 4.036 -6.045 0.024 1.00 89.81 201 LEU A N 1
ATOM 1629 C CA . LEU A 1 201 ? 3.107 -5.355 -0.864 1.00 89.81 201 LEU A CA 1
ATOM 1630 C C . LEU A 1 201 ? 3.763 -4.943 -2.180 1.00 89.81 201 LEU A C 1
ATOM 1632 O O . LEU A 1 201 ? 3.147 -5.056 -3.237 1.00 89.81 201 LEU A O 1
ATOM 1636 N N . ASN A 1 202 ? 5.020 -4.496 -2.149 1.00 87.44 202 ASN A N 1
ATOM 1637 C CA . ASN A 1 202 ? 5.724 -4.041 -3.350 1.00 87.44 202 ASN A CA 1
ATOM 1638 C C . ASN A 1 202 ? 5.902 -5.165 -4.374 1.00 87.44 202 ASN A C 1
ATOM 1640 O O . ASN A 1 202 ? 5.717 -4.945 -5.574 1.00 87.44 202 ASN A O 1
ATOM 1644 N N . THR A 1 203 ? 6.227 -6.373 -3.912 1.00 90.31 203 THR A N 1
ATOM 1645 C CA . THR A 1 203 ? 6.375 -7.532 -4.797 1.00 90.31 203 THR A CA 1
ATOM 1646 C C . THR A 1 203 ? 5.025 -7.932 -5.373 1.00 90.31 203 THR A C 1
ATOM 1648 O O . THR A 1 203 ? 4.902 -8.073 -6.588 1.00 90.31 203 THR A O 1
ATOM 1651 N N . VAL A 1 204 ? 3.990 -8.041 -4.539 1.00 92.50 204 VAL A N 1
ATOM 1652 C CA . VAL A 1 204 ? 2.639 -8.404 -4.994 1.00 92.50 204 VAL A CA 1
ATOM 1653 C C . VAL A 1 204 ? 2.084 -7.372 -5.971 1.00 92.50 204 VAL A C 1
ATOM 1655 O O . VAL A 1 204 ? 1.608 -7.732 -7.045 1.00 92.50 204 VAL A O 1
ATOM 1658 N N . LYS A 1 205 ? 2.229 -6.080 -5.669 1.00 90.75 205 LYS A N 1
ATOM 1659 C CA . LYS A 1 205 ? 1.792 -4.985 -6.541 1.00 90.75 205 LYS A CA 1
ATOM 1660 C C . LYS A 1 205 ? 2.444 -5.062 -7.920 1.00 90.75 205 LYS A C 1
ATOM 1662 O O . LYS A 1 205 ? 1.749 -4.888 -8.918 1.00 90.75 205 LYS A O 1
ATOM 1667 N N . LYS A 1 206 ? 3.750 -5.349 -7.991 1.00 86.88 206 LYS A N 1
ATOM 1668 C CA . LYS A 1 206 ? 4.464 -5.519 -9.269 1.00 86.88 206 LYS A CA 1
ATOM 1669 C C . LYS A 1 206 ? 3.898 -6.679 -10.095 1.00 86.88 206 LYS A C 1
ATOM 1671 O O . LYS A 1 206 ? 3.717 -6.509 -11.297 1.00 86.88 206 LYS A O 1
ATOM 1676 N N . HIS A 1 207 ? 3.592 -7.811 -9.460 1.00 89.75 207 HIS A N 1
ATOM 1677 C CA . HIS A 1 207 ? 3.061 -8.996 -10.143 1.00 89.75 207 HIS A CA 1
ATOM 1678 C C . HIS A 1 207 ? 1.592 -8.849 -10.561 1.00 89.75 207 HIS A C 1
ATOM 1680 O O . HIS A 1 207 ? 1.226 -9.320 -11.632 1.00 89.75 207 HIS A O 1
ATOM 1686 N N . ILE A 1 208 ? 0.760 -8.194 -9.746 1.00 93.06 208 ILE A N 1
ATOM 1687 C CA . ILE A 1 208 ? -0.672 -8.025 -10.032 1.00 93.06 208 ILE A CA 1
ATOM 1688 C C . ILE A 1 208 ? -0.910 -6.923 -11.063 1.00 93.06 208 ILE A C 1
ATOM 1690 O O . ILE A 1 208 ? -1.644 -7.129 -12.024 1.00 93.06 208 ILE A O 1
ATOM 1694 N N . VAL A 1 209 ? -0.336 -5.735 -10.848 1.00 91.88 209 VAL A N 1
ATOM 1695 C CA . VAL A 1 209 ? -0.654 -4.567 -11.681 1.00 91.88 209 VAL A CA 1
ATOM 1696 C C . VAL A 1 209 ? 0.027 -4.674 -13.039 1.00 91.88 209 VAL A C 1
ATOM 1698 O O . VAL A 1 209 ? -0.596 -4.356 -14.044 1.00 91.88 209 VAL A O 1
ATOM 1701 N N . GLY A 1 210 ? 1.286 -5.129 -13.066 1.00 88.31 210 GLY A N 1
ATOM 1702 C CA . GLY A 1 210 ? 2.103 -5.188 -14.274 1.00 88.31 210 GLY A CA 1
ATOM 1703 C C . GLY A 1 210 ? 2.359 -3.803 -14.884 1.00 88.31 210 GLY A C 1
ATOM 1704 O O . GLY A 1 210 ? 1.462 -3.122 -15.367 1.00 88.31 210 GLY A O 1
ATOM 1705 N N . SER A 1 211 ? 3.616 -3.368 -14.930 1.00 89.75 211 SER A N 1
ATOM 1706 C CA . SER A 1 211 ? 3.987 -2.077 -15.533 1.00 89.75 211 SER A CA 1
ATOM 1707 C C . SER A 1 211 ? 5.024 -2.234 -16.657 1.00 89.75 211 SER A C 1
ATOM 1709 O O . SER A 1 211 ? 6.108 -1.649 -16.588 1.00 89.75 211 SER A O 1
ATOM 1711 N N . PRO A 1 212 ? 4.712 -2.986 -17.738 1.00 90.44 212 PRO A N 1
ATOM 1712 C CA . PRO A 1 212 ? 5.688 -3.330 -18.777 1.00 90.44 212 PRO A CA 1
ATOM 1713 C C . PRO A 1 212 ? 6.277 -2.098 -19.475 1.00 90.44 212 PRO A C 1
ATOM 1715 O O . PRO A 1 212 ? 7.472 -2.058 -19.749 1.00 90.44 212 PRO A O 1
ATOM 1718 N N . ARG A 1 213 ? 5.477 -1.045 -19.696 1.00 90.19 213 ARG A N 1
ATOM 1719 C CA . ARG A 1 213 ? 5.965 0.210 -20.291 1.00 90.19 213 ARG A CA 1
ATOM 1720 C C . ARG A 1 213 ? 6.983 0.922 -19.398 1.00 90.19 213 ARG A C 1
ATOM 1722 O O . ARG A 1 213 ? 7.982 1.414 -19.909 1.00 90.19 213 ARG A O 1
ATOM 1729 N N . ALA A 1 214 ? 6.732 0.983 -18.089 1.00 90.44 214 ALA A N 1
ATOM 1730 C CA . ALA A 1 214 ? 7.654 1.607 -17.143 1.00 90.44 214 ALA A CA 1
ATOM 1731 C C . ALA A 1 214 ? 8.959 0.806 -17.047 1.00 90.44 214 ALA A C 1
ATOM 1733 O O . ALA A 1 214 ? 10.035 1.394 -17.050 1.00 90.44 214 ALA A O 1
ATOM 1734 N N . ALA A 1 215 ? 8.866 -0.528 -17.048 1.00 91.69 215 ALA A N 1
ATOM 1735 C CA . ALA A 1 215 ? 10.029 -1.410 -17.066 1.00 91.69 215 ALA A CA 1
ATOM 1736 C C . ALA A 1 215 ? 10.878 -1.219 -18.335 1.00 91.69 215 ALA A C 1
ATOM 1738 O O . ALA A 1 215 ? 12.088 -1.034 -18.222 1.00 91.69 215 ALA A O 1
ATOM 1739 N N . LEU A 1 216 ? 10.249 -1.183 -19.519 1.00 93.69 216 LEU A N 1
ATOM 1740 C CA . LEU A 1 216 ? 10.928 -0.914 -2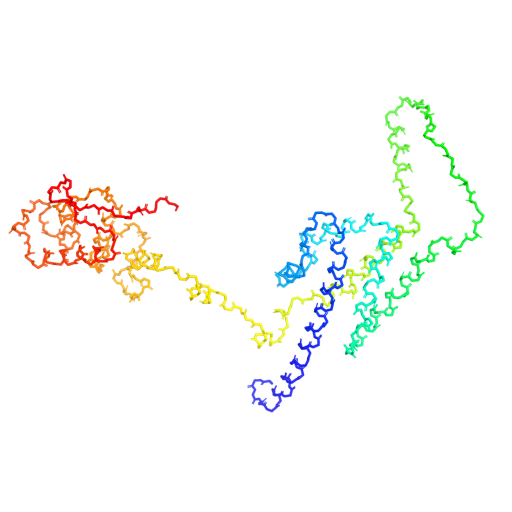0.792 1.00 93.69 216 LEU A CA 1
ATOM 1741 C C . LEU A 1 216 ? 11.573 0.473 -20.814 1.00 93.69 216 LEU A C 1
ATOM 1743 O O . LEU A 1 216 ? 12.731 0.596 -21.194 1.00 93.69 216 LEU A O 1
ATOM 1747 N N . HIS A 1 217 ? 10.851 1.508 -20.378 1.00 93.00 217 HIS A N 1
ATOM 1748 C CA . HIS A 1 217 ? 11.402 2.859 -20.304 1.00 93.00 217 HIS A CA 1
ATOM 1749 C C . HIS A 1 217 ? 12.619 2.915 -19.376 1.00 93.00 217 HIS A C 1
ATOM 1751 O O . HIS A 1 217 ? 13.654 3.446 -19.761 1.00 93.00 217 HIS A O 1
ATOM 1757 N N . MET A 1 218 ? 12.529 2.309 -18.190 1.00 93.00 218 MET A N 1
ATOM 1758 C CA . MET A 1 218 ? 13.635 2.262 -17.236 1.00 93.00 218 MET A CA 1
ATOM 1759 C C . MET A 1 218 ? 14.833 1.477 -17.785 1.00 93.00 218 MET A C 1
ATOM 1761 O O . MET A 1 218 ? 15.959 1.933 -17.640 1.00 93.00 218 MET A O 1
ATOM 1765 N N . ALA A 1 219 ? 14.602 0.345 -18.456 1.00 94.56 219 ALA A N 1
ATOM 1766 C CA . ALA A 1 219 ? 15.665 -0.479 -19.034 1.00 94.56 219 ALA A CA 1
ATOM 1767 C C . ALA A 1 219 ? 16.384 0.214 -20.198 1.00 94.56 219 ALA A C 1
ATOM 1769 O O . ALA A 1 219 ? 17.607 0.157 -20.278 1.00 94.56 219 ALA A O 1
ATOM 1770 N N . LEU A 1 220 ? 15.634 0.886 -21.076 1.00 94.50 220 LEU A N 1
ATOM 1771 C CA . LEU A 1 220 ? 16.193 1.600 -22.225 1.00 94.50 220 LEU A CA 1
ATOM 1772 C C . LEU A 1 220 ? 16.831 2.939 -21.833 1.00 94.50 220 LEU A C 1
ATOM 1774 O O . LEU A 1 220 ? 17.752 3.391 -22.508 1.00 94.50 220 LEU A O 1
ATOM 1778 N N . ASN A 1 221 ? 16.356 3.584 -20.761 1.00 93.38 221 ASN A N 1
ATOM 1779 C CA . ASN A 1 221 ? 16.900 4.861 -20.298 1.00 93.38 221 ASN A CA 1
ATOM 1780 C C . ASN A 1 221 ? 18.084 4.695 -19.330 1.00 93.38 221 ASN A C 1
ATOM 1782 O O . ASN A 1 221 ? 18.996 5.518 -19.333 1.00 93.38 221 ASN A O 1
ATOM 1786 N N . ASN A 1 222 ? 18.086 3.648 -18.502 1.00 93.25 222 ASN A N 1
ATOM 1787 C CA . ASN A 1 222 ? 19.184 3.339 -17.591 1.00 93.25 222 ASN A CA 1
ATOM 1788 C C . ASN A 1 222 ? 19.464 1.819 -17.572 1.00 93.25 222 ASN A C 1
ATOM 1790 O O . ASN A 1 222 ? 18.950 1.096 -16.710 1.00 93.25 222 ASN A O 1
ATOM 1794 N N . PRO A 1 223 ? 20.291 1.318 -18.510 1.00 94.19 223 PRO A N 1
ATOM 1795 C CA . PRO A 1 223 ? 20.616 -0.105 -18.596 1.00 94.19 223 PRO A CA 1
ATOM 1796 C C . PRO A 1 223 ? 21.440 -0.614 -17.403 1.00 94.19 223 PRO A C 1
ATOM 1798 O O . PRO A 1 223 ? 21.387 -1.807 -17.096 1.00 94.19 223 PRO A O 1
ATOM 1801 N N . HIS A 1 224 ? 22.160 0.262 -16.690 1.00 93.06 224 HIS A N 1
ATOM 1802 C CA . HIS A 1 224 ? 22.957 -0.118 -15.521 1.00 93.06 224 HIS A CA 1
ATOM 1803 C C . HIS A 1 224 ? 22.098 -0.721 -14.400 1.00 93.06 224 HIS A C 1
ATOM 1805 O O . HIS A 1 224 ? 22.531 -1.672 -13.756 1.00 93.06 224 HIS A O 1
ATOM 1811 N N . LEU A 1 225 ? 20.846 -0.275 -14.237 1.00 91.94 225 LEU A N 1
ATOM 1812 C CA . LEU A 1 225 ? 19.923 -0.823 -13.231 1.00 91.94 225 LEU A CA 1
ATOM 1813 C C . LEU A 1 225 ? 19.675 -2.333 -13.373 1.00 91.94 225 LEU A C 1
ATOM 1815 O O . LEU A 1 225 ? 19.348 -2.991 -12.387 1.00 91.94 225 LEU A O 1
ATOM 1819 N N . TYR A 1 226 ? 19.815 -2.875 -14.586 1.00 93.00 226 TYR A N 1
ATOM 1820 C CA . TYR A 1 226 ? 19.591 -4.293 -14.873 1.00 93.00 226 TYR A CA 1
ATOM 1821 C C . TYR A 1 226 ? 20.888 -5.050 -15.156 1.00 93.00 226 TYR A C 1
ATOM 1823 O O . TYR A 1 226 ? 21.015 -6.203 -14.754 1.00 93.00 226 TYR A O 1
ATOM 1831 N N . LEU A 1 227 ? 21.837 -4.421 -15.855 1.00 93.19 227 LEU A N 1
ATOM 1832 C CA . LEU A 1 227 ? 23.101 -5.053 -16.239 1.00 93.19 227 LEU A CA 1
ATOM 1833 C C . LEU A 1 227 ? 24.177 -4.962 -15.152 1.00 93.19 227 LEU A C 1
ATOM 1835 O O . LEU A 1 227 ? 25.124 -5.737 -15.207 1.00 93.19 227 LEU A O 1
ATOM 1839 N N . GLN A 1 228 ? 24.048 -4.023 -14.205 1.00 92.06 228 GLN A N 1
ATOM 1840 C CA . GLN A 1 228 ? 24.996 -3.794 -13.105 1.00 92.06 228 GLN A CA 1
ATOM 1841 C C . GLN A 1 228 ? 26.453 -3.696 -13.589 1.00 92.06 228 GLN A C 1
ATOM 1843 O O . GLN A 1 228 ? 27.359 -4.293 -13.017 1.00 92.06 228 GLN A O 1
ATOM 1848 N N . CYS A 1 229 ? 26.668 -2.983 -14.697 1.00 91.81 229 CYS A N 1
ATOM 1849 C CA . CYS A 1 229 ? 27.970 -2.877 -15.355 1.00 91.81 229 CYS A CA 1
ATOM 1850 C C . CYS A 1 229 ? 28.693 -1.575 -14.999 1.00 91.81 229 CYS A C 1
ATOM 1852 O O . CYS A 1 229 ? 28.075 -0.514 -14.958 1.00 91.81 229 CYS A O 1
ATOM 1854 N N . ASP A 1 230 ? 30.014 -1.626 -14.853 1.00 89.31 230 ASP A N 1
ATOM 1855 C CA . ASP A 1 230 ? 30.820 -0.465 -14.440 1.00 89.31 230 ASP A CA 1
ATOM 1856 C C . ASP A 1 230 ? 30.856 0.666 -15.484 1.00 89.31 230 ASP A C 1
ATOM 1858 O O . ASP A 1 230 ? 31.149 1.814 -15.166 1.00 89.31 230 ASP A O 1
ATOM 1862 N N . CYS A 1 231 ? 30.568 0.359 -16.752 1.00 88.31 231 CYS A N 1
ATOM 1863 C CA . CYS A 1 231 ? 30.709 1.299 -17.864 1.00 88.31 231 CYS A CA 1
ATOM 1864 C C . CYS A 1 231 ? 29.452 2.128 -18.166 1.00 88.31 231 CYS A C 1
ATOM 1866 O O . CYS A 1 231 ? 29.548 3.073 -18.947 1.00 88.31 231 CYS A O 1
ATOM 1868 N N . CYS A 1 232 ? 28.286 1.765 -17.615 1.00 87.12 232 CYS A N 1
ATOM 1869 C CA . CYS A 1 232 ? 27.008 2.428 -17.909 1.00 87.12 232 CYS A CA 1
ATOM 1870 C C . CYS A 1 232 ? 26.424 3.213 -16.724 1.00 87.12 232 CYS A C 1
ATOM 1872 O O . CYS A 1 232 ? 25.238 3.542 -16.759 1.00 87.12 232 CYS A O 1
ATOM 1874 N N . ASP A 1 233 ? 27.222 3.505 -15.694 1.00 88.31 233 ASP A N 1
ATOM 1875 C CA . ASP A 1 233 ? 26.762 4.303 -14.557 1.00 88.31 233 ASP A CA 1
ATOM 1876 C C . ASP A 1 233 ? 26.522 5.765 -14.969 1.00 88.31 233 ASP A C 1
ATOM 1878 O O . ASP A 1 233 ? 27.392 6.428 -15.535 1.00 88.31 233 ASP A O 1
ATOM 1882 N N . LEU A 1 234 ? 25.302 6.244 -14.739 1.00 85.38 234 LEU A N 1
ATOM 1883 C CA . LEU A 1 234 ? 24.820 7.531 -15.228 1.00 85.38 234 LEU A CA 1
ATOM 1884 C C . LEU A 1 234 ? 24.812 8.557 -14.102 1.00 85.38 234 LEU A C 1
ATOM 1886 O O . LEU A 1 234 ? 24.090 8.392 -13.123 1.00 85.38 234 LEU A O 1
ATOM 1890 N N . SER A 1 235 ? 25.542 9.661 -14.282 1.00 84.00 235 SER A N 1
ATOM 1891 C CA . SER A 1 235 ? 25.489 10.793 -13.344 1.00 84.00 235 SER A CA 1
ATOM 1892 C C . SER A 1 235 ? 24.203 11.611 -13.494 1.00 84.00 235 SER A C 1
ATOM 1894 O O . SER A 1 235 ? 23.694 12.145 -12.512 1.00 84.00 235 SER A O 1
ATOM 1896 N N . ASP A 1 236 ? 23.669 11.690 -14.715 1.00 86.50 236 ASP A N 1
ATOM 1897 C CA . ASP A 1 236 ? 22.417 12.376 -15.035 1.00 86.50 236 ASP A CA 1
ATOM 1898 C C . ASP A 1 236 ? 21.510 11.485 -15.911 1.00 86.50 236 ASP A C 1
ATOM 1900 O O . ASP A 1 236 ? 22.008 10.835 -16.838 1.00 86.50 236 ASP A O 1
ATOM 1904 N N . PRO A 1 237 ? 20.180 11.439 -15.679 1.00 82.06 237 PRO A N 1
ATOM 1905 C CA . PRO A 1 237 ? 19.265 10.625 -16.480 1.00 82.06 237 PRO A CA 1
ATOM 1906 C C . PRO A 1 237 ? 19.218 10.992 -17.968 1.00 82.06 237 PRO A C 1
ATOM 1908 O O . PRO A 1 237 ? 18.837 10.141 -18.775 1.00 82.06 237 PRO A O 1
ATOM 1911 N N . GLY A 1 238 ? 19.577 12.223 -18.343 1.00 83.75 238 GLY A N 1
ATOM 1912 C CA . GLY A 1 238 ? 19.636 12.685 -19.730 1.00 83.75 238 GLY A CA 1
ATOM 1913 C C . GLY A 1 238 ? 20.931 12.311 -20.452 1.00 83.75 238 GLY A C 1
ATOM 1914 O O . GLY A 1 238 ? 20.971 12.327 -21.676 1.00 83.75 238 GLY A O 1
ATOM 1915 N N . GLN A 1 239 ? 21.979 11.911 -19.729 1.00 89.25 239 GLN A N 1
ATOM 1916 C CA . GLN A 1 239 ? 23.272 11.592 -20.330 1.00 89.25 239 GLN A CA 1
ATOM 1917 C C . GLN A 1 239 ? 23.175 10.375 -21.269 1.00 89.25 239 GLN A C 1
ATOM 1919 O O . GLN A 1 239 ? 22.512 9.372 -20.968 1.00 89.25 239 GLN A O 1
ATOM 1924 N N . ILE A 1 240 ? 23.871 10.458 -22.406 1.00 92.06 240 ILE A N 1
ATOM 1925 C CA . ILE A 1 240 ? 24.058 9.361 -23.361 1.00 92.06 240 ILE A CA 1
ATOM 1926 C C . ILE A 1 240 ? 25.544 8.999 -23.373 1.00 92.06 240 ILE A C 1
ATOM 1928 O O . ILE A 1 240 ? 26.387 9.860 -23.609 1.00 92.06 240 ILE A O 1
ATOM 1932 N N . MET A 1 241 ? 25.873 7.735 -23.098 1.00 89.75 241 MET A N 1
ATOM 1933 C CA . MET A 1 241 ? 27.257 7.249 -23.099 1.00 89.75 241 MET A CA 1
ATOM 1934 C C . MET A 1 241 ? 27.474 6.259 -24.239 1.00 89.75 241 MET A C 1
ATOM 1936 O O . MET A 1 241 ? 26.604 5.440 -24.531 1.00 89.75 241 MET A O 1
ATOM 1940 N N . SER A 1 242 ? 28.658 6.300 -24.849 1.00 91.44 242 SER A N 1
ATOM 1941 C CA . SER A 1 242 ? 29.044 5.425 -25.966 1.00 91.44 242 SER A CA 1
ATOM 1942 C C . SER A 1 242 ? 29.165 3.946 -25.581 1.00 91.44 242 SER A C 1
ATOM 1944 O O . SER A 1 242 ? 29.105 3.066 -26.436 1.00 91.44 242 SER A O 1
ATOM 1946 N N . THR A 1 243 ? 29.311 3.667 -24.287 1.00 92.50 243 THR A N 1
ATOM 1947 C CA . THR A 1 243 ? 29.404 2.330 -23.687 1.00 92.50 243 THR A CA 1
ATOM 1948 C C . THR A 1 243 ? 28.052 1.635 -23.531 1.00 92.50 243 THR A C 1
ATOM 1950 O O . THR A 1 243 ? 28.016 0.437 -23.244 1.00 92.50 243 THR A O 1
ATOM 1953 N N . MET A 1 244 ? 26.943 2.362 -23.705 1.00 94.00 244 MET A N 1
ATOM 1954 C CA . MET A 1 244 ? 25.598 1.805 -23.590 1.00 94.00 244 MET A CA 1
ATOM 1955 C C . MET A 1 244 ? 25.268 0.856 -24.751 1.00 94.00 244 MET A C 1
ATOM 1957 O O . MET A 1 244 ? 25.795 1.010 -25.853 1.00 94.00 244 MET A O 1
ATOM 1961 N N . PRO A 1 245 ? 24.330 -0.090 -24.558 1.00 95.75 245 PRO A N 1
ATOM 1962 C CA . PRO A 1 245 ? 23.788 -0.871 -25.663 1.00 95.75 245 PRO A CA 1
ATOM 1963 C C . PRO A 1 245 ? 23.167 0.023 -26.748 1.00 95.75 245 PRO A C 1
ATOM 1965 O O . PRO A 1 245 ? 22.466 0.985 -26.431 1.00 95.75 245 PRO A O 1
ATOM 1968 N N . ASP A 1 246 ? 23.337 -0.347 -28.021 1.00 97.00 246 ASP A N 1
ATOM 1969 C CA . ASP A 1 246 ? 22.891 0.453 -29.177 1.00 97.00 246 ASP A CA 1
ATOM 1970 C C . ASP A 1 246 ? 21.418 0.868 -29.096 1.00 97.00 246 ASP A C 1
ATOM 1972 O O . ASP A 1 246 ? 21.078 2.025 -29.336 1.00 97.00 246 ASP A O 1
ATOM 1976 N N . ILE A 1 247 ? 20.536 -0.054 -28.694 1.00 96.94 247 ILE A N 1
ATOM 1977 C CA . ILE A 1 247 ? 19.104 0.221 -28.530 1.00 96.94 247 ILE A CA 1
ATOM 1978 C C . ILE A 1 247 ? 18.829 1.310 -27.481 1.00 96.94 247 ILE A C 1
ATOM 1980 O O . ILE A 1 247 ? 17.895 2.086 -27.654 1.00 96.94 247 ILE A O 1
ATOM 1984 N N . CYS A 1 248 ? 19.647 1.414 -26.427 1.00 95.94 248 CYS A N 1
ATOM 1985 C CA . CYS A 1 248 ? 19.510 2.440 -25.388 1.00 95.94 248 CYS A CA 1
ATOM 1986 C C . CYS A 1 248 ? 19.954 3.814 -25.909 1.00 95.94 248 CYS A C 1
ATOM 1988 O O . CYS A 1 248 ? 19.271 4.807 -25.669 1.00 95.94 248 CYS A O 1
ATOM 1990 N N . ILE A 1 249 ? 21.050 3.871 -26.677 1.00 96.19 249 ILE A N 1
ATOM 1991 C CA . ILE A 1 249 ? 21.534 5.106 -27.321 1.00 96.19 249 ILE A CA 1
ATOM 1992 C C . ILE A 1 249 ? 20.482 5.621 -28.308 1.00 96.19 249 ILE A C 1
ATOM 1994 O O . ILE A 1 249 ? 20.027 6.761 -28.215 1.00 96.19 249 ILE A O 1
ATOM 1998 N N . VAL A 1 250 ? 20.038 4.748 -29.216 1.00 96.81 250 VAL A N 1
ATOM 1999 C CA . VAL A 1 250 ? 19.016 5.062 -30.221 1.00 96.81 250 VAL A CA 1
ATOM 2000 C C . VAL A 1 250 ? 17.704 5.469 -29.541 1.00 96.81 250 VAL A C 1
ATOM 2002 O O . VAL A 1 250 ? 17.061 6.422 -29.980 1.00 96.81 250 VAL A O 1
ATOM 2005 N N . TYR A 1 251 ? 17.339 4.827 -28.427 1.00 95.88 251 TYR A N 1
ATOM 2006 C CA . TYR A 1 251 ? 16.202 5.232 -27.605 1.00 95.88 251 TYR A CA 1
ATOM 2007 C C . TYR A 1 251 ? 16.387 6.624 -26.985 1.00 95.88 251 TYR A C 1
ATOM 2009 O O . TYR A 1 251 ? 15.486 7.444 -27.083 1.00 95.88 251 TYR A O 1
ATOM 2017 N N . LYS A 1 252 ? 17.518 6.972 -26.377 1.00 94.56 252 LYS A N 1
ATOM 2018 C CA . LYS A 1 252 ? 17.667 8.327 -25.813 1.00 94.56 252 LYS A CA 1
ATOM 2019 C C . LYS A 1 252 ? 17.565 9.414 -26.891 1.00 94.56 252 LYS A C 1
ATOM 2021 O O . LYS A 1 252 ? 16.771 10.339 -26.739 1.00 94.56 252 LYS A O 1
ATOM 2026 N N . LEU A 1 253 ? 18.201 9.209 -28.045 1.00 94.62 253 LEU A N 1
ATOM 2027 C CA . LEU A 1 253 ? 18.067 10.097 -29.211 1.00 94.62 253 LEU A CA 1
ATOM 2028 C C . LEU A 1 253 ? 16.610 10.217 -29.712 1.00 94.62 253 LEU A C 1
ATOM 2030 O O . LEU A 1 253 ? 16.160 11.290 -30.122 1.00 94.62 253 LEU A O 1
ATOM 2034 N N . HIS A 1 254 ? 15.824 9.133 -29.653 1.00 93.31 254 HIS A N 1
ATOM 2035 C CA . HIS A 1 254 ? 14.406 9.159 -30.044 1.00 93.31 254 HIS A CA 1
ATOM 2036 C C . HIS A 1 254 ? 13.539 10.023 -29.104 1.00 93.31 254 HIS A C 1
ATOM 2038 O O . HIS A 1 254 ? 12.506 10.558 -29.531 1.00 93.31 254 HIS A O 1
ATOM 2044 N N . LEU A 1 255 ? 13.924 10.144 -27.826 1.00 92.38 255 LEU A N 1
ATOM 2045 C CA . LEU A 1 255 ? 13.208 10.962 -26.842 1.00 92.38 255 LEU A CA 1
ATOM 2046 C C . LEU A 1 255 ? 13.416 12.456 -27.110 1.00 92.38 255 LEU A C 1
ATOM 2048 O O . LEU A 1 255 ? 12.452 13.218 -27.027 1.00 92.38 255 LEU A O 1
ATOM 2052 N N . GLU A 1 256 ? 14.634 12.837 -27.494 1.00 90.25 256 GLU A N 1
ATOM 2053 C CA . GLU A 1 256 ? 15.019 14.209 -27.862 1.00 90.25 256 GLU A CA 1
ATOM 2054 C C . GLU A 1 256 ? 14.430 14.648 -29.213 1.00 90.25 256 GLU A C 1
ATOM 2056 O O . GLU A 1 256 ? 14.267 15.837 -29.486 1.00 90.25 256 GLU A O 1
ATOM 2061 N N . SER A 1 257 ? 14.060 13.682 -30.054 1.00 89.38 257 SER A N 1
ATOM 2062 C CA . SER A 1 257 ? 13.488 13.928 -31.376 1.00 89.38 257 SER A CA 1
ATOM 2063 C C . SER A 1 257 ? 12.014 14.366 -31.337 1.00 89.38 257 SER A C 1
ATOM 2065 O O . SER A 1 257 ? 11.262 14.105 -30.394 1.00 89.38 257 SER A O 1
ATOM 2067 N N . GLY A 1 258 ? 11.562 15.006 -32.418 1.00 88.19 258 GLY A N 1
ATOM 2068 C CA . GLY A 1 258 ? 10.155 15.357 -32.629 1.00 88.19 258 GLY A CA 1
ATOM 2069 C C . GLY A 1 258 ? 9.260 14.166 -33.012 1.00 88.19 258 GLY A C 1
ATOM 2070 O O . GLY A 1 258 ? 9.656 13.004 -32.981 1.00 88.19 258 GLY A O 1
ATOM 2071 N N . ALA A 1 259 ? 8.016 14.454 -33.412 1.00 88.69 259 ALA A N 1
ATOM 2072 C CA . ALA A 1 259 ? 7.046 13.424 -33.814 1.00 88.69 259 ALA A CA 1
ATOM 2073 C C . ALA A 1 259 ? 7.436 12.667 -35.103 1.00 88.69 259 ALA A C 1
ATOM 2075 O O . ALA A 1 259 ? 7.070 11.503 -35.276 1.00 88.69 259 ALA A O 1
ATOM 2076 N N . LEU A 1 260 ? 8.170 13.324 -36.004 1.00 90.94 260 LEU A N 1
ATOM 2077 C CA . LEU A 1 260 ? 8.747 12.736 -37.211 1.00 90.94 260 LEU A CA 1
ATOM 2078 C C . LEU A 1 260 ? 10.268 12.831 -37.106 1.00 90.94 260 LEU A C 1
ATOM 2080 O O . LEU A 1 260 ? 10.800 13.929 -36.965 1.00 90.94 260 LEU A O 1
ATOM 2084 N N . ILE A 1 261 ? 10.937 11.686 -37.184 1.00 93.19 261 ILE A N 1
ATOM 2085 C CA . ILE A 1 261 ? 12.384 11.547 -37.037 1.00 93.19 261 ILE A CA 1
ATOM 2086 C C . ILE A 1 261 ? 12.979 11.314 -38.425 1.00 93.19 261 ILE A C 1
ATOM 2088 O O . ILE A 1 261 ? 12.539 10.404 -39.133 1.00 93.19 261 ILE A O 1
ATOM 2092 N N . ASN A 1 262 ? 13.948 12.138 -38.821 1.00 93.19 262 ASN A N 1
ATOM 2093 C CA . ASN A 1 262 ? 14.724 11.938 -40.042 1.00 93.19 262 ASN A CA 1
ATOM 2094 C C . ASN A 1 262 ? 15.754 10.821 -39.809 1.00 93.19 262 ASN A C 1
ATOM 2096 O O . ASN A 1 262 ? 16.559 10.910 -38.883 1.00 93.19 262 ASN A O 1
ATOM 2100 N N . MET A 1 263 ? 15.735 9.774 -40.638 1.00 91.75 263 MET A N 1
ATOM 2101 C CA . MET A 1 263 ? 16.648 8.634 -40.496 1.00 91.75 263 MET A CA 1
ATOM 2102 C C . MET A 1 263 ? 18.114 9.015 -40.697 1.00 91.75 263 MET A C 1
ATOM 2104 O O . MET A 1 263 ? 18.980 8.395 -40.086 1.00 91.75 263 MET A O 1
ATOM 2108 N N . TYR A 1 264 ? 18.389 10.017 -41.537 1.00 90.62 264 TYR A N 1
ATOM 2109 C CA . TYR A 1 264 ? 19.749 10.489 -41.778 1.00 90.62 264 TYR A CA 1
ATOM 2110 C C . TYR A 1 264 ? 20.328 11.165 -40.533 1.00 90.62 264 TYR A C 1
ATOM 2112 O O . TYR A 1 264 ? 21.348 10.715 -40.020 1.00 90.62 264 TYR A O 1
ATOM 2120 N N . ASP A 1 265 ? 19.636 12.179 -40.006 1.00 92.06 265 ASP A N 1
ATOM 2121 C CA . ASP A 1 265 ? 20.088 12.926 -38.824 1.00 92.06 265 ASP A CA 1
ATOM 2122 C C . ASP A 1 265 ? 20.226 11.998 -37.609 1.00 92.06 265 ASP A C 1
ATOM 2124 O O . ASP A 1 265 ? 21.191 12.086 -36.856 1.00 92.06 265 ASP A O 1
ATOM 2128 N N . TRP A 1 266 ? 19.299 11.046 -37.459 1.00 94.31 266 TRP A N 1
ATOM 2129 C CA . TRP A 1 266 ? 19.332 10.080 -36.363 1.00 94.31 266 TRP A CA 1
ATOM 2130 C C . TRP A 1 266 ? 20.520 9.112 -36.454 1.00 94.31 266 TRP A C 1
ATOM 2132 O O . TRP A 1 266 ? 21.139 8.813 -35.431 1.00 94.31 266 TRP A O 1
ATOM 2142 N N . LEU A 1 267 ? 20.868 8.656 -37.665 1.00 93.62 267 LEU A N 1
ATOM 2143 C CA . LEU A 1 267 ? 22.073 7.858 -37.903 1.00 93.62 267 LEU A CA 1
ATOM 2144 C C . LEU A 1 267 ? 23.334 8.669 -37.594 1.00 93.62 267 LEU A C 1
ATOM 2146 O O . LEU A 1 267 ? 24.217 8.149 -36.920 1.00 93.62 267 LEU A O 1
ATOM 2150 N N . GLN A 1 268 ? 23.412 9.924 -38.043 1.00 91.31 268 GLN A N 1
ATOM 2151 C CA . GLN A 1 268 ? 24.572 10.780 -37.779 1.00 91.31 268 GLN A CA 1
ATOM 2152 C C . GLN A 1 268 ? 24.772 10.994 -36.275 1.00 91.31 268 GLN A C 1
ATOM 2154 O O . GLN A 1 268 ? 25.857 10.732 -35.767 1.00 91.31 268 GLN A O 1
ATOM 2159 N N . SER A 1 269 ? 23.711 11.330 -35.529 1.00 93.31 269 SER A N 1
ATOM 2160 C CA . SER A 1 269 ? 23.793 11.457 -34.066 1.00 93.31 269 SER A CA 1
ATOM 2161 C C . SER A 1 269 ? 24.246 10.163 -33.382 1.00 93.31 269 SER A C 1
ATOM 2163 O O . SER A 1 269 ? 25.007 10.205 -32.418 1.00 93.31 269 SER A O 1
ATOM 2165 N N . PHE A 1 270 ? 23.808 8.999 -33.873 1.00 94.62 270 PHE A N 1
ATOM 2166 C CA . PHE A 1 270 ? 24.265 7.709 -33.355 1.00 94.62 270 PHE A CA 1
ATOM 2167 C C . PHE A 1 270 ? 25.759 7.469 -33.633 1.00 94.62 270 PHE A C 1
ATOM 2169 O O . PHE A 1 270 ? 26.482 7.035 -32.734 1.00 94.62 270 PHE A O 1
ATOM 2176 N N . VAL A 1 271 ? 26.231 7.778 -34.845 1.00 92.88 271 VAL A N 1
ATOM 2177 C CA . VAL A 1 271 ? 27.644 7.645 -35.241 1.00 92.88 271 VAL A CA 1
ATOM 2178 C C . VAL A 1 271 ? 28.535 8.544 -34.385 1.00 92.88 271 VAL A C 1
ATOM 2180 O O . VAL A 1 271 ? 29.508 8.043 -33.830 1.00 92.88 271 VAL A O 1
ATOM 2183 N N . THR A 1 272 ? 28.168 9.814 -34.177 1.00 91.56 272 THR A N 1
ATOM 2184 C CA . THR A 1 272 ? 28.931 10.753 -33.331 1.00 91.56 272 THR A CA 1
ATOM 2185 C C . THR A 1 272 ? 29.131 10.225 -31.906 1.00 91.56 272 THR A C 1
ATOM 2187 O O . THR A 1 272 ? 30.174 10.450 -31.296 1.00 91.56 272 THR A O 1
ATOM 2190 N N . ILE A 1 273 ? 28.150 9.493 -31.368 1.00 92.38 273 ILE A N 1
ATOM 2191 C CA . ILE A 1 273 ? 28.228 8.924 -30.017 1.00 92.38 273 ILE A CA 1
ATOM 2192 C C . ILE A 1 273 ? 29.094 7.660 -29.993 1.00 92.38 273 ILE A C 1
ATOM 2194 O O . ILE A 1 273 ? 29.918 7.499 -29.095 1.00 92.38 273 ILE A O 1
ATOM 2198 N N . VAL A 1 274 ? 28.907 6.738 -30.941 1.00 91.25 274 VAL A N 1
ATOM 2199 C CA . VAL A 1 274 ? 29.577 5.422 -30.927 1.00 91.25 274 VAL A CA 1
ATOM 2200 C C . VAL A 1 274 ? 31.010 5.483 -31.470 1.00 91.25 274 VAL A C 1
ATOM 2202 O O . VAL A 1 274 ? 31.870 4.736 -30.999 1.00 91.25 274 VAL A O 1
ATOM 2205 N N . SER A 1 275 ? 31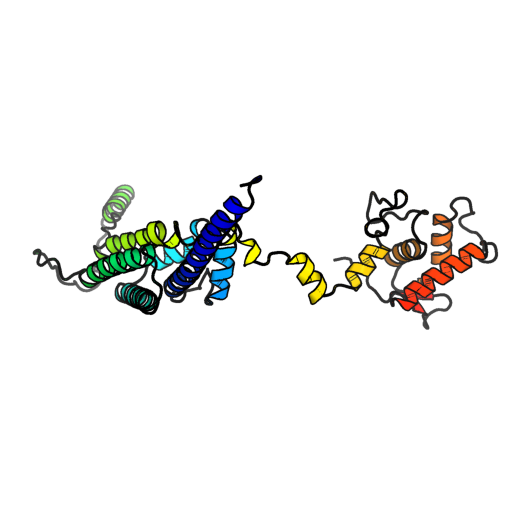.276 6.391 -32.407 1.00 87.88 275 SER A N 1
ATOM 2206 C CA . SER A 1 275 ? 32.566 6.609 -33.065 1.00 87.88 275 SER A CA 1
ATOM 2207 C C . SER A 1 275 ? 32.935 8.101 -33.039 1.00 87.88 275 SER A C 1
ATOM 2209 O O . SER A 1 275 ? 32.895 8.765 -34.070 1.00 87.88 275 SER A O 1
ATOM 2211 N N . PRO A 1 276 ? 33.364 8.656 -31.890 1.00 78.25 276 PRO A N 1
ATOM 2212 C CA . PRO A 1 276 ? 33.656 10.091 -31.757 1.00 78.25 276 PRO A CA 1
ATOM 2213 C C . PRO A 1 276 ? 34.877 10.571 -32.566 1.00 78.25 276 PRO A C 1
ATOM 2215 O O . PRO A 1 276 ? 35.148 11.765 -32.617 1.00 78.25 276 PRO A O 1
ATOM 2218 N N . ASN A 1 277 ? 35.639 9.652 -33.171 1.00 73.69 277 ASN A N 1
ATOM 2219 C CA . ASN A 1 277 ? 36.805 9.963 -34.005 1.00 73.69 277 ASN A CA 1
ATOM 2220 C C . ASN A 1 277 ? 36.464 10.070 -35.505 1.00 73.69 277 ASN A C 1
ATOM 2222 O O . ASN A 1 277 ? 37.364 10.295 -36.313 1.00 73.69 277 ASN A O 1
ATOM 2226 N N . GLU A 1 278 ? 35.207 9.840 -35.884 1.00 68.62 278 GLU A N 1
ATOM 2227 C CA . GLU A 1 278 ? 34.707 9.979 -37.253 1.00 68.62 278 GLU A CA 1
ATOM 2228 C C . GLU A 1 278 ? 34.174 11.412 -37.475 1.00 68.62 278 GLU A C 1
ATOM 2230 O O . GLU A 1 278 ? 33.563 11.993 -36.579 1.00 68.62 278 GLU A O 1
ATOM 2235 N N . ASP A 1 279 ? 34.427 12.006 -38.650 1.00 67.81 279 ASP A N 1
ATOM 2236 C CA . ASP A 1 279 ? 33.962 13.357 -39.003 1.00 67.81 279 ASP A CA 1
ATOM 2237 C C . ASP A 1 279 ? 32.423 13.477 -38.898 1.00 67.81 279 ASP A C 1
ATOM 2239 O O . ASP A 1 279 ? 31.676 12.672 -39.451 1.00 67.81 279 ASP A O 1
ATOM 2243 N N . GLU A 1 280 ? 31.925 14.545 -38.262 1.00 62.94 280 GLU A N 1
ATOM 2244 C CA . GLU A 1 280 ? 30.488 14.761 -37.971 1.00 62.94 280 GLU A CA 1
ATOM 2245 C C . GLU A 1 280 ? 29.580 14.888 -39.217 1.00 62.94 280 GLU A C 1
ATOM 2247 O O . GLU A 1 280 ? 28.358 14.933 -39.094 1.00 62.94 280 GLU A O 1
ATOM 2252 N N . ASN A 1 281 ? 30.157 14.962 -40.422 1.00 65.81 281 ASN A N 1
ATOM 2253 C CA . ASN A 1 281 ? 29.440 15.115 -41.693 1.00 65.81 281 ASN A CA 1
ATOM 2254 C C . ASN A 1 281 ? 29.833 14.049 -42.731 1.00 65.81 281 ASN A C 1
ATOM 2256 O O . ASN A 1 281 ? 29.882 14.329 -43.932 1.00 65.81 281 ASN A O 1
ATOM 2260 N N . ILE A 1 282 ? 30.144 12.833 -42.282 1.00 71.44 282 ILE A N 1
ATOM 2261 C CA . ILE A 1 282 ? 30.443 11.715 -43.182 1.00 71.44 282 ILE A CA 1
ATOM 2262 C C . ILE A 1 282 ? 29.179 11.315 -43.953 1.00 71.44 282 ILE A C 1
ATOM 2264 O O . ILE A 1 282 ? 28.112 11.086 -43.379 1.00 71.44 282 ILE A O 1
ATOM 2268 N N . ASP A 1 283 ? 29.306 11.203 -45.279 1.00 73.19 283 ASP A N 1
ATOM 2269 C CA . ASP A 1 283 ? 28.252 10.661 -46.145 1.00 73.19 283 ASP A CA 1
ATOM 2270 C C . ASP A 1 283 ? 27.839 9.269 -45.613 1.00 73.19 283 ASP A C 1
ATOM 2272 O O . ASP A 1 283 ? 28.718 8.456 -45.335 1.00 73.19 283 ASP A O 1
ATOM 2276 N N . PRO A 1 284 ? 26.545 8.908 -45.495 1.00 69.00 284 PRO A N 1
ATOM 2277 C CA . PRO A 1 284 ? 26.119 7.592 -45.009 1.00 69.00 284 PRO A CA 1
ATOM 2278 C C . PRO A 1 284 ? 26.733 6.426 -45.778 1.00 69.00 284 PRO A C 1
ATOM 2280 O O . PRO A 1 284 ? 26.806 5.319 -45.259 1.00 69.00 284 PRO A O 1
ATOM 2283 N N . ARG A 1 285 ? 27.152 6.661 -47.028 1.00 72.62 285 ARG A N 1
ATOM 2284 C CA . ARG A 1 285 ? 27.855 5.687 -47.875 1.00 72.62 285 ARG A CA 1
ATOM 2285 C C . ARG A 1 285 ? 29.302 5.440 -47.445 1.00 72.62 285 ARG A C 1
ATOM 2287 O O . ARG A 1 285 ? 29.904 4.474 -47.900 1.00 72.62 285 ARG A O 1
ATOM 2294 N N . GLN A 1 286 ? 29.857 6.334 -46.639 1.00 78.44 286 GLN A N 1
ATOM 2295 C CA . GLN A 1 286 ? 31.215 6.304 -46.106 1.00 78.44 286 GLN A CA 1
ATOM 2296 C C . GLN A 1 286 ? 31.258 5.881 -44.627 1.00 78.44 286 GLN A C 1
ATOM 2298 O O . GLN A 1 286 ? 32.335 5.549 -44.142 1.00 78.44 286 GLN A O 1
ATOM 2303 N N . VAL A 1 287 ? 30.111 5.839 -43.934 1.00 82.50 287 VAL A N 1
ATOM 2304 C CA . VAL A 1 287 ? 29.990 5.251 -42.587 1.00 82.50 287 VAL A CA 1
ATOM 2305 C C . VAL A 1 287 ? 30.341 3.763 -42.649 1.00 82.50 287 VAL A C 1
ATOM 2307 O O . VAL A 1 287 ? 29.946 3.074 -43.594 1.00 82.50 287 VAL A O 1
ATOM 2310 N N . ASP A 1 288 ? 31.048 3.244 -41.636 1.00 88.00 288 ASP A N 1
ATOM 2311 C CA . ASP A 1 288 ? 31.349 1.809 -41.548 1.00 88.00 288 ASP A CA 1
ATOM 2312 C C . ASP A 1 288 ? 30.041 0.995 -41.682 1.00 88.00 288 ASP A C 1
ATOM 2314 O O . ASP A 1 288 ? 29.127 1.150 -40.857 1.00 88.00 288 ASP A O 1
ATOM 2318 N N . PRO A 1 289 ? 29.938 0.086 -42.676 1.00 90.94 289 PRO A N 1
ATOM 2319 C CA . PRO A 1 289 ? 28.767 -0.767 -42.862 1.00 90.94 289 PRO A CA 1
ATOM 2320 C C . PRO A 1 289 ? 28.330 -1.506 -41.589 1.00 90.94 289 PRO A C 1
ATOM 2322 O O . PRO A 1 289 ? 27.145 -1.798 -41.414 1.00 90.94 289 PRO A O 1
ATOM 2325 N N . LYS A 1 290 ? 29.260 -1.800 -40.668 1.00 93.06 290 LYS A N 1
ATOM 2326 C CA . LYS A 1 290 ? 28.937 -2.418 -39.374 1.00 93.06 290 LYS A CA 1
ATOM 2327 C C . LYS A 1 290 ? 28.161 -1.480 -38.452 1.00 93.06 290 LYS A C 1
ATOM 2329 O O . LYS A 1 290 ? 27.210 -1.928 -37.812 1.00 93.06 290 LYS A O 1
ATOM 2334 N N . ILE A 1 291 ? 28.540 -0.206 -38.378 1.00 92.06 291 ILE A N 1
ATOM 2335 C CA . ILE A 1 291 ? 27.846 0.798 -37.557 1.00 92.06 291 ILE A CA 1
ATOM 2336 C C . ILE A 1 291 ? 26.455 1.055 -38.138 1.00 92.06 291 ILE A C 1
ATOM 2338 O O . ILE A 1 291 ? 25.466 1.052 -37.403 1.00 92.06 291 ILE A O 1
ATOM 2342 N N . GLN A 1 292 ? 26.354 1.144 -39.466 1.00 92.12 292 GLN A N 1
ATOM 2343 C CA . GLN A 1 292 ? 25.070 1.266 -40.154 1.00 92.12 292 GLN A CA 1
ATOM 2344 C C . GLN A 1 292 ? 24.143 0.067 -39.872 1.00 92.12 292 GLN A C 1
ATOM 2346 O O . GLN A 1 292 ? 22.948 0.245 -39.610 1.00 92.12 292 GLN A O 1
ATOM 2351 N N . ALA A 1 293 ? 24.677 -1.159 -39.876 1.00 94.81 293 ALA A N 1
ATOM 2352 C CA . ALA A 1 293 ? 23.914 -2.363 -39.543 1.00 94.81 293 ALA A CA 1
ATOM 2353 C C . ALA A 1 293 ? 23.456 -2.381 -38.073 1.00 94.81 293 ALA A C 1
ATOM 2355 O O . ALA A 1 293 ? 22.309 -2.743 -37.798 1.00 94.81 293 ALA A O 1
ATOM 2356 N N . ARG A 1 294 ? 24.313 -1.952 -37.134 1.00 96.62 294 ARG A N 1
ATOM 2357 C CA . ARG A 1 294 ? 23.978 -1.811 -35.703 1.00 96.62 294 ARG A CA 1
ATOM 2358 C C . ARG A 1 294 ? 22.839 -0.821 -35.480 1.00 96.62 294 ARG A C 1
ATOM 2360 O O . ARG A 1 294 ? 21.852 -1.170 -34.835 1.00 96.62 294 ARG A O 1
ATOM 2367 N N . PHE A 1 295 ? 22.927 0.362 -36.087 1.00 96.62 295 PHE A N 1
ATOM 2368 C CA . PHE A 1 295 ? 21.857 1.359 -36.044 1.00 96.62 295 PHE A CA 1
ATOM 2369 C C . PHE A 1 295 ? 20.546 0.800 -36.609 1.00 96.62 295 PHE A C 1
ATOM 2371 O O . PHE A 1 295 ? 19.511 0.834 -35.947 1.00 96.62 295 PHE A O 1
ATOM 2378 N N . THR A 1 296 ? 20.593 0.207 -37.806 1.00 94.88 296 THR A N 1
ATOM 2379 C CA . THR A 1 296 ? 19.404 -0.358 -38.466 1.00 94.88 296 THR A CA 1
ATOM 2380 C C . THR A 1 296 ? 18.748 -1.445 -37.612 1.00 94.88 296 THR A C 1
ATOM 2382 O O . THR A 1 296 ? 17.519 -1.510 -37.514 1.00 94.88 296 THR A O 1
ATOM 2385 N N . ARG A 1 297 ? 19.556 -2.278 -36.944 1.00 97.31 297 ARG A N 1
ATOM 2386 C CA . ARG A 1 297 ? 19.075 -3.276 -35.988 1.00 97.31 297 ARG A CA 1
ATOM 2387 C C . ARG A 1 297 ? 18.381 -2.621 -34.793 1.00 97.31 297 ARG A C 1
ATOM 2389 O O . ARG A 1 297 ? 17.249 -2.991 -34.501 1.00 97.31 297 ARG A O 1
ATOM 2396 N N . ALA A 1 298 ? 19.006 -1.640 -34.146 1.00 97.69 298 ALA A N 1
ATOM 2397 C CA . ALA A 1 298 ? 18.422 -0.937 -33.002 1.00 97.69 298 ALA A CA 1
ATOM 2398 C C . ALA A 1 298 ? 17.098 -0.231 -33.361 1.00 97.69 298 ALA A C 1
ATOM 2400 O O . ALA A 1 298 ? 16.121 -0.322 -32.617 1.00 97.69 298 ALA A O 1
ATOM 2401 N N . VAL A 1 299 ? 17.014 0.401 -34.538 1.00 96.56 299 VAL A N 1
ATOM 2402 C CA . VAL A 1 299 ? 15.765 0.997 -35.048 1.00 96.56 299 VAL A CA 1
ATOM 2403 C C . VAL A 1 299 ? 14.694 -0.071 -35.285 1.00 96.56 299 VAL A C 1
ATOM 2405 O O . VAL A 1 299 ? 13.532 0.136 -34.935 1.00 96.56 299 VAL A O 1
ATOM 2408 N N . SER A 1 300 ? 15.073 -1.231 -35.827 1.00 96.00 300 SER A N 1
ATOM 2409 C CA . SER A 1 300 ? 14.154 -2.358 -36.038 1.00 96.00 300 SER A CA 1
ATOM 2410 C C . SER A 1 300 ? 13.633 -2.929 -34.714 1.00 96.00 300 SER A C 1
ATOM 2412 O O . SER A 1 300 ? 12.451 -3.248 -34.605 1.00 96.00 300 SER A O 1
ATOM 2414 N N . GLU A 1 301 ? 14.482 -3.012 -33.687 1.00 97.12 301 GLU A N 1
ATOM 2415 C CA . GLU A 1 301 ? 14.091 -3.424 -32.334 1.00 97.12 301 GLU A CA 1
ATOM 2416 C C . GLU A 1 301 ? 13.124 -2.404 -31.701 1.00 97.12 301 GLU A C 1
ATOM 2418 O O . GLU A 1 301 ? 12.089 -2.794 -31.158 1.00 97.12 301 GLU A O 1
ATOM 2423 N N . LEU A 1 302 ? 13.367 -1.094 -31.851 1.00 95.81 302 LEU A N 1
ATOM 2424 C CA . LEU A 1 302 ? 12.419 -0.059 -31.411 1.00 95.81 302 LEU A CA 1
ATOM 2425 C C . LEU A 1 302 ? 11.092 -0.093 -32.179 1.00 95.81 302 LEU A C 1
ATOM 2427 O O . LEU A 1 302 ? 10.036 0.171 -31.595 1.00 95.81 302 LEU A O 1
ATOM 2431 N N . GLN A 1 303 ? 11.124 -0.422 -33.471 1.00 94.88 303 GLN A N 1
ATOM 2432 C CA . GLN A 1 303 ? 9.918 -0.615 -34.271 1.00 94.88 303 GLN A CA 1
ATOM 2433 C C . GLN A 1 303 ? 9.128 -1.836 -33.791 1.00 94.88 303 GLN A C 1
ATOM 2435 O O . GLN A 1 303 ? 7.907 -1.756 -33.651 1.00 94.88 303 GLN A O 1
ATOM 2440 N N . PHE A 1 304 ? 9.813 -2.942 -33.493 1.00 95.56 304 PHE A N 1
ATOM 2441 C CA . PHE A 1 304 ? 9.207 -4.154 -32.942 1.00 95.56 304 PHE A CA 1
ATOM 2442 C C . PHE A 1 304 ? 8.541 -3.898 -31.583 1.00 95.56 304 PHE A C 1
ATOM 2444 O O . PHE A 1 304 ? 7.419 -4.344 -31.350 1.00 95.56 304 PHE A O 1
ATOM 2451 N N . LEU A 1 305 ? 9.188 -3.113 -30.715 1.00 94.75 305 LEU A N 1
ATOM 2452 C CA . LEU A 1 305 ? 8.645 -2.695 -29.417 1.00 94.75 305 LEU A CA 1
ATOM 2453 C C . LEU A 1 305 ? 7.523 -1.643 -29.525 1.00 94.75 305 LEU A C 1
ATOM 2455 O O . LEU A 1 305 ? 6.896 -1.309 -28.519 1.00 94.75 305 LEU A O 1
ATOM 2459 N N . GLY A 1 306 ? 7.255 -1.114 -30.723 1.00 94.19 306 GLY A N 1
ATOM 2460 C CA . GLY A 1 306 ? 6.178 -0.156 -30.969 1.00 94.19 306 GLY A CA 1
ATOM 2461 C C . GLY A 1 306 ? 6.491 1.285 -30.556 1.00 94.19 306 GLY A C 1
ATOM 2462 O O . GLY A 1 306 ? 5.564 2.079 -30.401 1.00 94.19 306 GLY A O 1
ATOM 2463 N N . PHE A 1 307 ? 7.766 1.654 -30.392 1.00 94.19 307 PHE A N 1
ATOM 2464 C CA . PHE A 1 307 ? 8.167 3.046 -30.134 1.00 94.19 307 PHE A CA 1
ATOM 2465 C C . PHE A 1 307 ? 8.137 3.902 -31.401 1.00 94.19 307 PHE A C 1
ATOM 2467 O O . PHE A 1 307 ? 7.859 5.104 -31.345 1.00 94.19 307 PHE A O 1
ATOM 2474 N N . VAL A 1 308 ? 8.391 3.282 -32.554 1.00 94.12 308 VAL A N 1
ATOM 2475 C CA . VAL A 1 308 ? 8.499 3.963 -33.844 1.00 94.12 308 VAL A CA 1
ATOM 2476 C C . VAL A 1 308 ? 7.834 3.159 -34.968 1.00 94.12 308 VAL A C 1
ATOM 2478 O O . VAL A 1 308 ? 7.654 1.948 -34.861 1.00 94.12 308 VAL A O 1
ATOM 2481 N N . LYS A 1 309 ? 7.441 3.823 -36.059 1.00 93.00 309 LYS A N 1
ATOM 2482 C CA . LYS A 1 309 ? 6.832 3.191 -37.242 1.00 93.00 309 LYS A CA 1
ATOM 2483 C C . LYS A 1 309 ? 7.237 3.907 -38.523 1.00 93.00 309 LYS A C 1
ATOM 2485 O O . LYS A 1 309 ? 7.274 5.132 -38.552 1.00 93.00 309 LYS A O 1
ATOM 2490 N N . SER A 1 310 ? 7.466 3.160 -39.603 1.00 88.12 310 SER A N 1
ATOM 2491 C CA . SER A 1 310 ? 7.760 3.730 -40.924 1.00 88.12 310 SER A CA 1
ATOM 2492 C C . SER A 1 310 ? 6.700 4.761 -41.336 1.00 88.12 310 SER A C 1
ATOM 2494 O O . SER A 1 310 ? 5.497 4.468 -41.323 1.00 88.12 310 SER A O 1
ATOM 2496 N N . SER A 1 311 ? 7.137 5.974 -41.685 1.00 83.44 311 SER A N 1
ATOM 2497 C CA . SER A 1 311 ? 6.230 7.032 -42.127 1.00 83.44 311 SER A CA 1
ATOM 2498 C C . SER A 1 311 ? 5.828 6.822 -43.585 1.00 83.44 311 SER A C 1
ATOM 2500 O O . SER A 1 311 ? 6.646 6.458 -44.423 1.00 83.44 311 SER A O 1
ATOM 2502 N N . LYS A 1 312 ? 4.555 7.083 -43.903 1.00 79.25 312 LYS A N 1
ATOM 2503 C CA . LYS A 1 312 ? 4.071 7.198 -45.292 1.00 79.25 312 LYS A CA 1
ATOM 2504 C C . LYS A 1 312 ? 4.030 8.649 -45.783 1.00 79.25 312 LYS A C 1
ATOM 2506 O O . LYS A 1 312 ? 3.741 8.882 -46.949 1.00 79.25 312 LYS A O 1
ATOM 2511 N N . GLN A 1 313 ? 4.244 9.617 -44.887 1.00 72.31 313 GLN A N 1
ATOM 2512 C CA . GLN A 1 313 ? 4.071 11.045 -45.176 1.00 72.31 313 GLN A CA 1
ATOM 2513 C C . GLN A 1 313 ? 5.322 11.681 -45.781 1.00 72.31 313 GLN A C 1
ATOM 2515 O O . GLN A 1 313 ? 5.213 12.598 -46.589 1.00 72.31 313 GLN A O 1
ATOM 2520 N N . LYS A 1 314 ? 6.506 11.209 -45.379 1.00 77.25 314 LYS A N 1
ATOM 2521 C CA . LYS A 1 314 ? 7.798 11.666 -45.893 1.00 77.25 314 LYS A CA 1
ATOM 2522 C C . LYS A 1 314 ? 8.699 10.459 -46.110 1.00 77.25 314 LYS A C 1
ATOM 2524 O O . LYS A 1 314 ? 8.763 9.589 -45.241 1.00 77.25 314 LYS A O 1
ATOM 2529 N N . ALA A 1 315 ? 9.373 10.428 -47.258 1.00 75.69 315 ALA A N 1
ATOM 2530 C CA . ALA A 1 315 ? 10.453 9.482 -47.502 1.00 75.69 315 ALA A CA 1
ATOM 2531 C C . ALA A 1 315 ? 11.558 9.682 -46.450 1.00 75.69 315 ALA A C 1
ATOM 2533 O O . ALA A 1 315 ? 11.733 10.791 -45.939 1.00 75.69 315 ALA A O 1
ATOM 2534 N N . ASP A 1 316 ? 12.239 8.599 -46.084 1.00 83.31 316 ASP A N 1
ATOM 2535 C CA . ASP A 1 316 ? 13.371 8.591 -45.144 1.00 83.31 316 ASP A CA 1
ATOM 2536 C C . ASP A 1 316 ? 13.052 9.078 -43.718 1.00 83.31 316 ASP A C 1
ATOM 2538 O O . ASP A 1 316 ? 13.945 9.413 -42.943 1.00 83.31 316 ASP A O 1
ATOM 2542 N N . HIS A 1 317 ? 11.768 9.087 -43.341 1.00 90.00 317 HIS A N 1
ATOM 2543 C CA . HIS A 1 317 ? 11.321 9.437 -41.995 1.00 90.00 317 HIS A CA 1
ATOM 2544 C C . HIS A 1 317 ? 10.623 8.277 -41.291 1.00 90.00 317 HIS A C 1
ATOM 2546 O O . HIS A 1 317 ? 9.905 7.464 -41.888 1.00 90.00 317 HIS A O 1
ATOM 2552 N N . VAL A 1 318 ? 10.742 8.276 -39.970 1.00 91.88 318 VAL A N 1
ATOM 2553 C CA . VAL A 1 318 ? 10.030 7.368 -39.077 1.00 91.88 318 VAL A CA 1
ATOM 2554 C C . VAL A 1 318 ? 9.169 8.195 -38.122 1.00 91.88 318 VAL A C 1
ATOM 2556 O O . VAL A 1 318 ? 9.575 9.248 -37.639 1.00 91.88 318 VAL A O 1
ATOM 2559 N N . ALA A 1 319 ? 7.936 7.754 -37.888 1.00 91.94 319 ALA A N 1
ATOM 2560 C CA . ALA A 1 319 ? 7.014 8.389 -36.957 1.00 91.94 319 ALA A CA 1
ATOM 2561 C C . ALA A 1 319 ? 7.192 7.810 -35.550 1.00 91.94 319 ALA A C 1
ATOM 2563 O O . ALA A 1 319 ? 7.170 6.589 -35.372 1.00 91.94 319 ALA A O 1
ATOM 2564 N N . ARG A 1 320 ? 7.317 8.683 -34.549 1.00 91.62 320 ARG A N 1
ATOM 2565 C CA . ARG A 1 320 ? 7.329 8.298 -33.135 1.00 91.62 320 ARG A CA 1
ATOM 2566 C C . ARG A 1 320 ? 5.904 8.000 -32.667 1.00 91.62 320 ARG A C 1
ATOM 2568 O O . ARG A 1 320 ? 4.992 8.788 -32.904 1.00 91.62 320 ARG A O 1
ATOM 2575 N N . LEU A 1 321 ? 5.710 6.867 -31.995 1.00 89.19 321 LEU A N 1
ATOM 2576 C CA . LEU A 1 321 ? 4.399 6.415 -31.507 1.00 89.19 321 LEU A CA 1
ATOM 2577 C C . LEU A 1 321 ? 4.180 6.697 -30.016 1.00 89.19 321 LEU A C 1
ATOM 2579 O O . LEU A 1 321 ? 3.054 6.631 -29.524 1.00 89.19 321 LEU A O 1
ATOM 2583 N N . THR A 1 322 ? 5.246 7.018 -29.288 1.00 83.56 322 THR A N 1
ATOM 2584 C CA . THR A 1 322 ? 5.202 7.311 -27.857 1.00 83.56 322 THR A CA 1
ATOM 2585 C C . THR A 1 322 ? 5.550 8.763 -27.582 1.00 83.56 322 THR A C 1
ATOM 2587 O O . THR A 1 322 ? 6.512 9.301 -28.120 1.00 83.56 322 THR A O 1
ATOM 2590 N N . TRP A 1 323 ? 4.801 9.401 -26.692 1.00 68.31 323 TRP A N 1
ATOM 2591 C CA . TRP A 1 323 ? 5.207 10.680 -26.125 1.00 68.31 323 TRP A CA 1
ATOM 2592 C C . TRP A 1 323 ? 6.349 10.437 -25.132 1.00 68.31 323 TRP A C 1
ATOM 2594 O O . TRP A 1 323 ? 6.217 9.574 -24.257 1.00 68.31 323 TRP A O 1
ATOM 2604 N N . GLY A 1 324 ? 7.465 11.158 -25.294 1.00 56.56 324 GLY A N 1
ATOM 2605 C CA . GLY A 1 324 ? 8.435 11.334 -24.216 1.00 56.56 324 GLY A CA 1
ATOM 2606 C C . GLY A 1 324 ? 7.703 11.992 -23.051 1.00 56.56 324 GLY A C 1
ATOM 2607 O O . GLY A 1 324 ? 6.952 12.945 -23.262 1.00 56.56 324 GLY A O 1
ATOM 2608 N N . GLY A 1 325 ? 7.803 11.407 -21.861 1.00 45.88 325 GLY A N 1
ATOM 2609 C CA . GLY A 1 325 ? 7.094 11.902 -20.690 1.00 45.88 325 GLY A CA 1
ATOM 2610 C C . GLY A 1 325 ? 7.620 13.273 -20.283 1.00 45.88 325 GLY A C 1
ATOM 2611 O O . GLY A 1 325 ? 8.601 13.346 -19.561 1.00 45.88 325 GLY A O 1
ATOM 2612 N N . ASN A 1 326 ? 6.944 14.340 -20.707 1.00 34.28 326 ASN A N 1
ATOM 2613 C CA . ASN A 1 326 ? 6.786 15.507 -19.847 1.00 34.28 326 ASN A CA 1
ATOM 2614 C C . ASN A 1 326 ? 5.577 15.213 -18.959 1.00 34.28 326 ASN A C 1
ATOM 2616 O O . ASN A 1 326 ? 4.433 15.462 -19.347 1.00 34.28 326 ASN A O 1
ATOM 2620 N N . GLY A 1 327 ? 5.854 14.590 -17.818 1.00 32.09 327 GLY A N 1
ATOM 2621 C CA . GLY A 1 327 ? 4.929 14.354 -16.720 1.00 32.09 327 GLY A CA 1
ATOM 2622 C C . GLY A 1 327 ? 5.701 14.458 -15.426 1.00 32.09 327 GLY A C 1
ATOM 2623 O O . GLY A 1 327 ? 6.638 13.643 -15.281 1.00 32.09 327 GLY A O 1
#